Protein AF-A0A255RB99-F1 (afdb_monomer_lite)

Radius of gyration: 31.79 Å; chains: 1; bounding box: 67×80×100 Å

Foldseek 3Di:
DAAPVGDDDDPPDQADPVPRGGDPPFDQADPPPGDGDPPDDQADPVPRHGRPPPPPPDDDPDDDPDDPPVVCVVVVVVVVVVVVVVVVVVVPPPDDDDDDDDDDDDDDDPDPPPPPPPDFAAAADDDKDWAFFFKWKKWKFWDDPPDDGDTDIWIWGDDQRTIWIDDPPRDIFGAYFDYPQRKGWGWGDDPPKIWIWIGRDDRPDDAQDWDFTWIDIDPDITTMIMGGHDTGGDDDIDIRDHPDPDDDDPDDDDDDDDDDDDDDDDPPPPPQPQQFDRDFCSVLCVQAQWKWAWPVGWIWHQHNQQFIDINNFTFAHWDWPDGGGFKTKIWGADGPNHIAIWMWGHDRPWIWIAGPPPRIIITTD

Secondary structure (DSSP, 8-state):
-B-TTS-B--TT-SB-TTT--B-----SB-TTT--B--SS-SB-TTT--BS------SSSS-----GGGGGTHHHHHHHHHHHHHHHHHHTTSS-------------------------PPPP-----EEEEEEEEEEEEEEE-SSS--EEEEEEEEEETTEEEEE-TTSPEEE---BTTTTEEEEEEEETTEEEEEEEE--TT--TT-EEEEEEEETTEEEEEEEEEEEEEEEEEEEEE--------------------------------------SHHHHHHHHTT-EEE-TTS-EEEE-TTSEEEETTEEEEEEEEEEE-SSEEEEEEEEETTEEEEEEEEEETTEEEEE-TTT--EEEE-

Structure (mmCIF, N/CA/C/O backbone):
data_AF-A0A255RB99-F1
#
_entry.id   AF-A0A255RB99-F1
#
loop_
_atom_site.group_PDB
_atom_site.id
_atom_site.type_symbol
_atom_site.label_atom_id
_atom_site.label_alt_id
_atom_site.label_comp_id
_atom_site.label_asym_id
_atom_site.label_entity_id
_atom_site.label_seq_id
_atom_site.pdbx_PDB_ins_code
_atom_site.Cartn_x
_atom_site.Cartn_y
_atom_site.Cartn_z
_atom_site.occupancy
_atom_site.B_iso_or_equiv
_atom_site.auth_seq_id
_atom_site.auth_comp_id
_atom_site.auth_asym_id
_atom_site.auth_atom_id
_atom_site.pdbx_PDB_model_num
ATOM 1 N N . MET A 1 1 ? -34.884 -13.838 36.929 1.00 76.56 1 MET A N 1
ATOM 2 C CA . MET A 1 1 ? -34.051 -15.065 36.775 1.00 76.56 1 MET A CA 1
ATOM 3 C C . MET A 1 1 ? -34.008 -15.881 38.081 1.00 76.56 1 MET A C 1
ATOM 5 O O . MET A 1 1 ? -34.509 -15.394 39.087 1.00 76.56 1 MET A O 1
ATOM 9 N N . LYS A 1 2 ? -33.483 -17.120 38.098 1.00 80.94 2 LYS A N 1
ATOM 10 C CA . LYS A 1 2 ? -33.268 -17.902 39.340 1.00 80.94 2 LYS A CA 1
ATOM 11 C C . LYS A 1 2 ? -31.775 -18.103 39.588 1.00 80.94 2 LYS A C 1
ATOM 13 O O . LYS A 1 2 ? -31.035 -18.340 38.637 1.00 80.94 2 LYS A O 1
ATOM 18 N N . CYS A 1 3 ? -31.336 -18.001 40.840 1.00 83.94 3 CYS A N 1
ATOM 19 C CA . CYS A 1 3 ? -29.953 -18.308 41.206 1.00 83.94 3 CYS A CA 1
ATOM 20 C C . CYS A 1 3 ? -29.716 -19.836 41.214 1.00 83.94 3 CYS A C 1
ATOM 22 O O . CYS A 1 3 ? -30.689 -20.598 41.229 1.00 83.94 3 CYS A O 1
ATOM 24 N N . PRO A 1 4 ? -28.455 -20.314 41.265 1.00 80.25 4 PRO A N 1
ATOM 25 C CA . PRO A 1 4 ? -28.143 -21.750 41.324 1.00 80.25 4 PRO A CA 1
ATOM 26 C C . PRO A 1 4 ? -28.801 -22.494 42.499 1.00 80.25 4 PRO A C 1
ATOM 28 O O . PRO A 1 4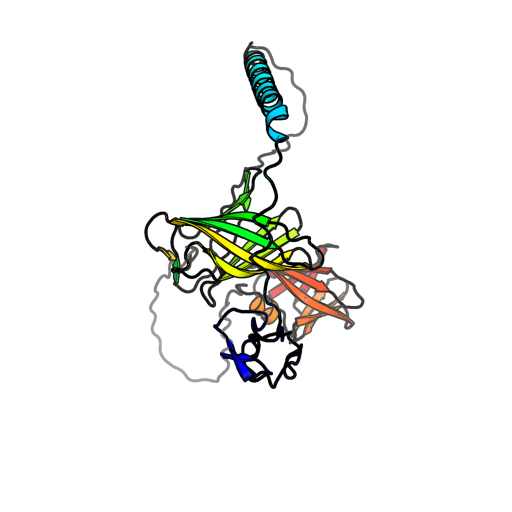 ? -29.065 -23.687 42.406 1.00 80.25 4 PRO A O 1
ATOM 31 N N . ASN A 1 5 ? -29.123 -21.774 43.580 1.00 86.12 5 ASN A N 1
ATOM 32 C CA . ASN A 1 5 ? -29.790 -22.304 44.774 1.00 86.12 5 ASN A CA 1
ATOM 33 C C . ASN A 1 5 ? -31.328 -22.162 44.735 1.00 86.12 5 ASN A C 1
ATOM 35 O O . ASN A 1 5 ? -31.994 -22.402 45.737 1.00 86.12 5 ASN A O 1
ATOM 39 N N . GLY A 1 6 ? -31.909 -21.758 43.599 1.00 86.75 6 GLY A N 1
ATOM 40 C CA . GLY A 1 6 ? -33.357 -21.787 43.360 1.00 86.75 6 GLY A CA 1
ATOM 41 C C . GLY A 1 6 ? -34.156 -20.552 43.793 1.00 86.75 6 GLY A C 1
ATOM 42 O O . GLY A 1 6 ? -35.367 -20.524 43.566 1.00 86.75 6 GLY A O 1
ATOM 43 N N . HIS A 1 7 ? -33.521 -19.521 44.358 1.00 88.81 7 HIS A N 1
ATOM 44 C CA . HIS A 1 7 ? -34.191 -18.261 44.709 1.00 88.81 7 HIS A CA 1
ATOM 45 C C . HIS A 1 7 ? -34.440 -17.387 43.475 1.00 88.81 7 HIS A C 1
ATOM 47 O O . HIS A 1 7 ? -33.614 -17.346 42.560 1.00 88.81 7 HIS A O 1
ATOM 53 N N . GLU A 1 8 ? -35.558 -16.661 43.463 1.00 89.06 8 GLU A N 1
ATOM 54 C CA . GLU A 1 8 ? -35.844 -15.656 42.437 1.00 89.06 8 GLU A CA 1
ATOM 55 C C . GLU A 1 8 ? -35.001 -14.400 42.650 1.00 89.06 8 GLU A C 1
ATOM 57 O O . GLU A 1 8 ? -34.840 -13.914 43.768 1.00 89.06 8 GLU A O 1
ATOM 62 N N . VAL A 1 9 ? -34.443 -13.892 41.556 1.00 87.38 9 VAL A N 1
ATOM 63 C CA . VAL A 1 9 ? -33.529 -12.749 41.528 1.00 87.38 9 VAL A CA 1
ATOM 64 C C . VAL A 1 9 ? -33.871 -11.843 40.349 1.00 87.38 9 VAL A C 1
ATOM 66 O O . VAL A 1 9 ? -34.238 -12.321 39.269 1.00 87.38 9 VAL A O 1
ATOM 69 N N . THR A 1 10 ? -33.793 -10.534 40.585 1.00 80.50 10 THR A N 1
ATOM 70 C CA . THR A 1 10 ? -34.049 -9.486 39.590 1.00 80.50 10 THR A CA 1
ATOM 71 C C . THR A 1 10 ? -32.927 -9.445 38.558 1.00 80.50 10 THR A C 1
ATOM 73 O O . THR A 1 10 ? -31.784 -9.775 38.868 1.00 80.50 10 THR A O 1
ATOM 76 N N . ASP A 1 11 ? -33.231 -9.029 37.335 1.00 69.94 11 ASP A N 1
ATOM 77 C CA . ASP A 1 11 ? -32.201 -8.873 36.310 1.00 69.94 11 ASP A CA 1
ATOM 78 C C . ASP A 1 11 ? -31.238 -7.740 36.750 1.00 69.94 11 ASP A C 1
ATOM 80 O O . ASP A 1 11 ? -31.692 -6.717 37.267 1.00 69.94 11 ASP A O 1
ATOM 84 N N . ASN A 1 12 ? -29.920 -7.951 36.614 1.00 71.88 12 ASN A N 1
ATOM 85 C CA . ASN A 1 12 ? -28.803 -7.069 37.034 1.00 71.88 12 ASN A CA 1
ATOM 86 C C . ASN A 1 12 ? -28.238 -7.199 38.471 1.00 71.88 12 ASN A C 1
ATOM 88 O O . ASN A 1 12 ? -27.520 -6.300 38.911 1.00 71.88 12 ASN A O 1
ATOM 92 N N . VAL A 1 13 ? -28.477 -8.289 39.214 1.00 78.00 13 VAL A N 1
ATOM 93 C CA . VAL A 1 13 ? -27.732 -8.547 40.472 1.00 78.00 13 VAL A CA 1
ATOM 94 C C . VAL A 1 13 ? -26.598 -9.557 40.278 1.00 78.00 13 VAL A C 1
ATOM 96 O O . VAL A 1 13 ? -26.827 -10.658 39.791 1.00 78.00 13 VAL A O 1
ATOM 99 N N . LYS A 1 14 ? -25.376 -9.199 40.703 1.00 82.81 14 LYS A N 1
ATOM 100 C CA . LYS A 1 14 ? -24.176 -10.059 40.608 1.00 82.81 14 LYS A CA 1
ATOM 101 C C . LYS A 1 14 ? -24.156 -11.194 41.638 1.00 82.81 14 LYS A C 1
ATOM 103 O O . LYS A 1 14 ? -23.580 -12.248 41.395 1.00 82.81 14 LYS A O 1
ATOM 108 N N . TYR A 1 15 ? -24.815 -11.002 42.779 1.00 88.44 15 TYR A N 1
ATOM 109 C CA . TYR A 1 15 ? -24.929 -11.997 43.845 1.00 88.44 15 TYR A CA 1
ATOM 110 C C . TYR A 1 15 ? -26.380 -12.111 44.300 1.00 88.44 15 TYR A C 1
ATOM 112 O O . TYR A 1 15 ? -27.104 -11.118 44.369 1.00 88.44 15 TYR A O 1
ATOM 120 N N . CYS A 1 16 ? -26.812 -13.326 44.631 1.00 89.69 16 CYS A N 1
ATOM 121 C CA . CYS A 1 16 ? -28.138 -13.556 45.182 1.00 89.69 16 CYS A CA 1
ATOM 122 C C . CYS A 1 16 ? -28.236 -12.926 46.582 1.00 89.69 16 CYS A C 1
ATOM 124 O O . CYS A 1 16 ? -27.476 -13.324 47.467 1.00 89.69 16 CYS A O 1
ATOM 126 N N . PRO A 1 17 ? -29.191 -12.013 46.835 1.00 88.44 17 PRO A N 1
ATOM 127 C CA . PRO A 1 17 ? -29.326 -11.358 48.135 1.00 88.44 17 PRO A CA 1
ATOM 128 C C . PRO A 1 17 ? -29.744 -12.328 49.250 1.00 88.44 17 PRO A C 1
ATOM 130 O O . PRO A 1 17 ? -29.562 -12.025 50.424 1.00 88.44 17 PRO A O 1
ATOM 133 N N . THR A 1 18 ? -30.299 -13.495 48.904 1.00 93.00 18 THR A N 1
ATOM 134 C CA . THR A 1 18 ? -30.772 -14.488 49.879 1.00 93.00 18 THR A CA 1
ATOM 135 C C . THR A 1 18 ? -29.688 -15.478 50.300 1.00 93.00 18 THR A C 1
ATOM 137 O O . THR A 1 18 ? -29.636 -15.854 51.465 1.00 93.00 18 THR A O 1
ATOM 140 N N . CYS A 1 19 ? -28.829 -15.921 49.376 1.00 91.88 19 CYS A N 1
ATOM 141 C CA . CYS A 1 19 ? -27.865 -16.996 49.648 1.00 91.88 19 CYS A CA 1
ATOM 142 C C . CYS A 1 19 ? -26.403 -16.644 49.337 1.00 91.88 19 CYS A C 1
ATOM 144 O O . CYS A 1 19 ? -25.528 -17.475 49.560 1.00 91.88 19 CYS A O 1
ATOM 146 N N . GLY A 1 20 ? -26.125 -15.454 48.798 1.00 87.00 20 GLY A N 1
ATOM 147 C CA . GLY A 1 20 ? -24.771 -14.996 48.466 1.00 87.00 20 GLY A CA 1
ATOM 148 C C . GLY A 1 20 ? -24.135 -15.662 47.240 1.00 87.00 20 GLY A C 1
ATOM 149 O O . GLY A 1 20 ? -23.015 -15.311 46.882 1.00 87.00 20 GLY A O 1
ATOM 150 N N . ALA A 1 21 ? -24.823 -16.598 46.577 1.00 83.88 21 ALA A N 1
ATOM 151 C CA . ALA A 1 21 ? -24.307 -17.253 45.377 1.00 83.88 21 ALA A CA 1
ATOM 152 C C . ALA A 1 21 ? -24.144 -16.254 44.221 1.00 83.88 21 ALA A C 1
ATOM 154 O O . ALA A 1 21 ? -25.037 -15.438 43.977 1.00 83.88 21 ALA A O 1
ATOM 155 N N . GLU A 1 22 ? -23.025 -16.343 43.504 1.00 83.75 22 GLU A N 1
ATOM 156 C CA . GLU A 1 22 ? -22.755 -15.536 42.313 1.00 83.75 22 GLU A CA 1
ATOM 157 C C . GLU A 1 22 ? -23.736 -15.889 41.187 1.00 83.75 22 GLU A C 1
ATOM 159 O O . GLU A 1 22 ? -24.021 -17.058 40.910 1.00 83.75 22 GLU A O 1
ATOM 164 N N . ILE A 1 23 ? -24.290 -14.857 40.560 1.00 80.06 23 ILE A N 1
ATOM 165 C CA . ILE A 1 23 ? -25.239 -14.965 39.461 1.00 80.06 23 ILE A CA 1
ATOM 166 C C . ILE A 1 23 ? -24.471 -14.639 38.188 1.00 80.06 23 ILE A C 1
ATOM 168 O O . ILE A 1 23 ? -24.185 -13.481 37.896 1.00 80.06 23 ILE A O 1
ATOM 172 N N . VAL A 1 24 ? -24.128 -15.676 37.428 1.00 70.50 24 VAL A N 1
ATOM 173 C CA . VAL A 1 24 ? -23.426 -15.523 36.152 1.00 70.50 24 VAL A CA 1
ATOM 174 C C . VAL A 1 24 ? -24.441 -15.089 35.091 1.00 70.50 24 VAL A C 1
ATOM 176 O O . VAL A 1 24 ? -25.039 -15.917 34.405 1.00 70.50 24 VAL A O 1
ATOM 179 N N . SER A 1 25 ? -24.683 -13.784 34.971 1.00 62.03 25 SER A N 1
ATOM 180 C CA . SER A 1 25 ? -25.448 -13.199 33.864 1.00 62.03 25 SER A CA 1
ATOM 181 C C . SER A 1 25 ? -24.560 -13.084 32.622 1.00 62.03 25 SER A C 1
ATOM 183 O O . SER A 1 25 ? -24.181 -11.996 32.208 1.00 62.03 25 SER A O 1
ATOM 185 N N . GLY A 1 26 ? -24.170 -14.221 32.048 1.00 59.22 26 GLY A N 1
ATOM 186 C CA . GLY A 1 26 ? -23.407 -14.262 30.801 1.00 59.22 26 GLY A CA 1
ATOM 187 C C . GLY A 1 26 ? -24.331 -14.350 29.589 1.00 59.22 26 GLY A C 1
ATOM 188 O O . GLY A 1 26 ? -25.266 -15.153 29.577 1.00 59.22 26 GLY A O 1
ATOM 189 N N . ASN A 1 27 ? -24.053 -13.563 28.548 1.00 60.94 27 ASN A N 1
ATOM 190 C CA . ASN A 1 27 ? -24.678 -13.722 27.236 1.00 60.94 27 ASN A CA 1
ATOM 191 C C . ASN A 1 27 ? -24.575 -15.189 26.787 1.00 60.94 27 ASN A C 1
ATOM 193 O O . ASN A 1 27 ? -23.490 -15.771 26.788 1.00 60.94 27 ASN A O 1
ATOM 197 N N . LYS A 1 28 ? -25.705 -15.789 26.389 1.00 70.12 28 LYS A N 1
ATOM 198 C CA . LYS A 1 28 ? -25.755 -17.193 25.947 1.00 70.12 28 LYS A CA 1
ATOM 199 C C . LYS A 1 28 ? -24.961 -17.463 24.670 1.00 70.12 28 LYS A C 1
ATOM 201 O O . LYS A 1 28 ? -24.787 -18.621 24.333 1.00 70.12 28 LYS A O 1
ATOM 206 N N . PHE A 1 29 ? -24.484 -16.443 23.962 1.00 79.31 29 PHE A N 1
ATOM 207 C CA . PHE A 1 29 ? -23.837 -16.596 22.662 1.00 79.31 29 PHE A CA 1
ATOM 208 C C . PHE A 1 29 ? -22.489 -15.881 22.627 1.00 79.31 29 PHE A C 1
ATOM 210 O O . PHE A 1 29 ? -22.334 -14.786 23.172 1.00 79.31 29 PHE A O 1
ATOM 217 N N . CYS A 1 30 ? -21.512 -16.496 21.959 1.00 82.44 30 CYS A N 1
ATOM 218 C CA . CYS A 1 30 ? -20.227 -15.873 21.673 1.00 82.44 30 CYS A CA 1
ATOM 219 C C . CYS A 1 30 ? -20.429 -14.669 20.746 1.00 82.44 30 CYS A C 1
ATOM 221 O O . CYS A 1 30 ? -20.955 -14.818 19.645 1.00 82.44 30 CYS A O 1
ATOM 223 N N . THR A 1 31 ? -19.947 -13.495 21.146 1.00 81.56 31 THR A N 1
ATOM 224 C CA . THR A 1 31 ? -20.054 -12.256 20.355 1.00 81.56 31 THR A CA 1
ATOM 225 C C . THR A 1 31 ? -19.295 -12.314 19.029 1.00 81.56 31 THR A C 1
ATOM 227 O O . THR A 1 31 ? -19.654 -11.604 18.098 1.00 81.56 31 THR A O 1
ATOM 230 N N . LYS A 1 32 ? -18.265 -13.167 18.924 1.00 84.00 32 LYS A N 1
ATOM 231 C CA . LYS A 1 32 ? -17.431 -13.284 17.719 1.00 84.00 32 LYS A CA 1
ATOM 232 C C . LYS A 1 32 ? -17.956 -14.296 16.701 1.00 84.00 32 LYS A C 1
ATOM 234 O O . LYS A 1 32 ? -17.896 -14.037 15.508 1.00 84.00 32 LYS A O 1
ATOM 239 N N . CYS A 1 33 ? -18.416 -15.465 17.151 1.00 86.88 33 CYS A N 1
ATOM 240 C CA . CYS A 1 33 ? -18.785 -16.569 16.249 1.00 86.88 33 CYS A CA 1
ATOM 241 C C . CYS A 1 33 ? -20.232 -17.058 16.396 1.00 86.88 33 CYS A C 1
ATOM 243 O O . CYS A 1 33 ? -20.635 -17.970 15.683 1.00 86.88 33 CYS A O 1
ATOM 245 N N . GLY A 1 34 ? -21.012 -16.488 17.319 1.00 84.50 34 GLY A N 1
ATOM 246 C CA . GLY A 1 34 ? -22.427 -16.817 17.504 1.00 84.50 34 GLY A CA 1
ATOM 247 C C . GLY A 1 34 ? -22.710 -18.174 18.156 1.00 84.50 34 GLY A C 1
ATOM 248 O O . GLY A 1 34 ? -23.873 -18.503 18.363 1.00 84.50 34 GLY A O 1
ATOM 249 N N . SER A 1 35 ? -21.692 -18.964 18.511 1.00 85.94 35 SER A N 1
ATOM 250 C CA . SER A 1 35 ? -21.894 -20.265 19.158 1.00 85.94 35 SER A CA 1
ATOM 251 C C . SER A 1 35 ? -22.459 -20.120 20.574 1.00 85.94 35 SER A C 1
ATOM 253 O O . SER A 1 35 ? -22.043 -19.233 21.325 1.00 85.94 35 SER A O 1
ATOM 255 N N . GLU A 1 36 ? -23.377 -21.011 20.948 1.00 82.44 36 GLU A N 1
ATOM 256 C CA . GLU A 1 36 ? -24.010 -21.022 22.269 1.00 82.44 36 GLU A CA 1
ATOM 257 C C . GLU A 1 36 ? -23.016 -21.435 23.373 1.00 82.44 36 GLU A C 1
ATOM 259 O O . GLU A 1 36 ? -22.222 -22.363 23.210 1.00 82.44 36 GLU A O 1
ATOM 264 N N . ARG A 1 37 ? -23.045 -20.727 24.505 1.00 81.25 37 ARG A N 1
ATOM 265 C CA . ARG A 1 37 ? -22.218 -20.979 25.687 1.00 81.25 37 ARG A CA 1
ATOM 266 C C . ARG A 1 37 ? -22.834 -22.125 26.483 1.00 81.25 37 ARG A C 1
ATOM 268 O O . ARG A 1 37 ? -23.851 -21.958 27.157 1.00 81.25 37 ARG A O 1
ATOM 275 N N . MET A 1 38 ? -22.186 -23.285 26.452 1.00 69.88 38 MET A N 1
ATOM 276 C CA . MET A 1 38 ? -22.605 -24.466 27.208 1.00 69.88 38 MET A CA 1
ATOM 277 C C . MET A 1 38 ? -22.040 -24.422 28.640 1.00 69.88 38 MET A C 1
ATOM 279 O O . MET A 1 38 ? -21.196 -25.221 29.021 1.00 69.88 38 MET A O 1
ATOM 283 N N . GLY A 1 39 ? -22.496 -23.465 29.456 1.00 72.25 39 GLY A N 1
ATOM 284 C CA . GLY A 1 39 ? -22.176 -23.399 30.891 1.00 72.25 39 GLY A CA 1
ATOM 285 C C . GLY A 1 39 ? -21.201 -22.288 31.299 1.00 72.25 39 GLY A C 1
ATOM 286 O O . GLY A 1 39 ? -21.213 -21.193 30.745 1.00 72.25 39 GLY A O 1
ATOM 287 N N . ALA A 1 40 ? -20.380 -22.541 32.322 1.00 68.94 40 ALA A N 1
ATOM 288 C CA . ALA A 1 40 ? -19.523 -21.536 32.970 1.00 68.94 40 ALA A CA 1
ATOM 289 C C . ALA A 1 40 ? -18.108 -21.424 32.360 1.00 68.94 40 ALA A C 1
ATOM 291 O O . ALA A 1 40 ? -17.171 -20.970 33.015 1.00 68.94 40 ALA A O 1
ATOM 292 N N . GLU A 1 41 ? -17.923 -21.857 31.112 1.00 75.69 41 GLU A N 1
ATOM 293 C CA . GLU A 1 41 ? -16.618 -21.838 30.441 1.00 75.69 41 GLU A CA 1
ATOM 294 C C . GLU A 1 41 ? -16.110 -20.404 30.256 1.00 75.69 41 GLU A C 1
ATOM 296 O O . GLU A 1 41 ? -16.883 -19.513 29.910 1.00 75.69 41 GLU A O 1
ATOM 301 N N . LYS A 1 42 ? -14.813 -20.166 30.488 1.00 81.19 42 LYS A N 1
ATOM 302 C CA . LYS A 1 42 ? -14.201 -18.828 30.360 1.00 81.19 42 LYS A CA 1
ATOM 303 C C . LYS A 1 42 ? -13.909 -18.436 28.910 1.00 81.19 42 LYS A C 1
ATOM 305 O O . LYS A 1 42 ? -13.853 -17.249 28.603 1.00 81.19 42 LYS A O 1
ATOM 310 N N . PHE A 1 43 ? -13.741 -19.419 28.026 1.00 84.69 43 PHE A N 1
ATOM 311 C CA . PHE A 1 43 ? -13.373 -19.235 26.623 1.00 84.69 43 PHE A CA 1
ATOM 312 C C . PHE A 1 43 ? -14.337 -19.989 25.717 1.00 84.69 43 PHE A C 1
ATOM 314 O O . PHE A 1 43 ? -14.791 -21.074 26.066 1.00 84.69 43 PHE A O 1
ATOM 321 N N . CYS A 1 44 ? -14.621 -19.423 24.547 1.00 86.94 44 CYS A N 1
ATOM 322 C CA . CYS A 1 44 ? -15.427 -20.083 23.534 1.00 86.94 44 CYS A CA 1
ATOM 323 C C . CYS A 1 44 ? -14.701 -21.330 22.998 1.00 86.94 44 CYS A C 1
ATOM 325 O O . CYS A 1 44 ? -13.601 -21.184 22.458 1.00 86.94 44 CYS A O 1
ATOM 327 N N . PRO A 1 45 ? -15.306 -22.529 23.056 1.00 83.69 45 PRO A N 1
ATOM 328 C CA . PRO A 1 45 ? -14.672 -23.753 22.566 1.00 83.69 45 PRO A CA 1
ATOM 329 C C . PRO A 1 45 ? -14.483 -23.759 21.042 1.00 83.69 45 PRO A C 1
ATOM 331 O O . PRO A 1 45 ? -13.630 -24.479 20.537 1.00 83.69 45 PRO A O 1
ATOM 334 N N . ASN A 1 46 ? -15.247 -22.944 20.304 1.00 89.44 46 ASN A N 1
ATOM 335 C CA . ASN A 1 46 ? -15.174 -22.891 18.844 1.00 89.44 46 ASN A CA 1
ATOM 336 C C . ASN A 1 46 ? -14.105 -21.911 18.321 1.00 89.44 46 ASN A C 1
ATOM 338 O O . ASN A 1 46 ? -13.511 -22.144 17.276 1.00 89.44 46 ASN A O 1
ATOM 342 N N . CYS A 1 47 ? -13.853 -20.799 19.023 1.00 89.38 47 CYS A N 1
ATOM 343 C CA . CYS A 1 47 ? -12.970 -19.735 18.516 1.00 89.38 47 CYS A CA 1
ATOM 344 C C . CYS A 1 47 ? -11.950 -19.185 19.524 1.00 89.38 47 CYS A C 1
ATOM 346 O O . CYS A 1 47 ? -11.213 -18.257 19.194 1.00 89.38 47 CYS A O 1
ATOM 348 N N . GLY A 1 48 ? -11.933 -19.682 20.763 1.00 86.31 48 GLY A N 1
ATOM 349 C CA . GLY A 1 48 ? -10.994 -19.265 21.810 1.00 86.31 48 GLY A CA 1
ATOM 350 C C . GLY A 1 48 ? -11.224 -17.863 22.388 1.00 86.31 48 GLY A C 1
ATOM 351 O O . GLY A 1 48 ? -10.444 -17.416 23.222 1.00 86.31 48 GLY A O 1
ATOM 352 N N . THR A 1 49 ? -12.279 -17.148 21.980 1.00 85.19 49 THR A N 1
ATOM 353 C CA . THR A 1 49 ? -12.564 -15.791 22.488 1.00 85.19 49 THR A CA 1
ATOM 354 C C . THR A 1 49 ? -13.135 -15.858 23.915 1.00 85.19 49 THR A C 1
ATOM 356 O O . THR A 1 49 ? -14.041 -16.664 24.142 1.00 85.19 49 THR A O 1
ATOM 359 N N . PRO A 1 50 ? -12.640 -15.060 24.882 1.00 83.81 50 PRO A N 1
ATOM 360 C CA . PRO A 1 50 ? -13.145 -15.070 26.256 1.00 83.81 50 PRO A CA 1
ATOM 361 C C . PRO A 1 50 ? -14.583 -14.534 26.345 1.00 83.81 50 PRO A C 1
ATOM 363 O O . PRO A 1 50 ? -14.921 -13.562 25.672 1.00 83.81 50 PRO A O 1
ATOM 366 N N . PHE A 1 51 ? -15.430 -15.151 27.177 1.00 76.25 51 PHE A N 1
ATOM 367 C CA . PHE A 1 51 ? -16.839 -14.747 27.330 1.00 76.25 51 PHE A CA 1
ATOM 368 C C . PHE A 1 51 ? -17.049 -13.554 28.277 1.00 76.25 51 PHE A C 1
ATOM 370 O O . PHE A 1 51 ? -18.053 -12.857 28.155 1.00 76.25 51 PHE A O 1
ATOM 377 N N . ASP A 1 52 ? -16.109 -13.301 29.190 1.00 64.44 52 ASP A N 1
ATOM 378 C CA . ASP A 1 52 ? -16.285 -12.350 30.295 1.00 64.44 52 ASP A CA 1
ATOM 379 C C . ASP A 1 52 ? -15.513 -11.037 30.062 1.00 64.44 52 ASP A C 1
ATOM 381 O O . ASP A 1 52 ? -14.907 -10.474 30.972 1.00 64.44 52 ASP A O 1
ATOM 385 N N . ALA A 1 53 ? -15.539 -10.515 28.832 1.00 51.62 53 ALA A N 1
ATOM 386 C CA . ALA A 1 53 ? -15.136 -9.134 28.566 1.00 51.62 53 ALA A CA 1
ATOM 387 C C . ALA A 1 53 ? -16.277 -8.168 28.941 1.00 51.62 53 ALA A C 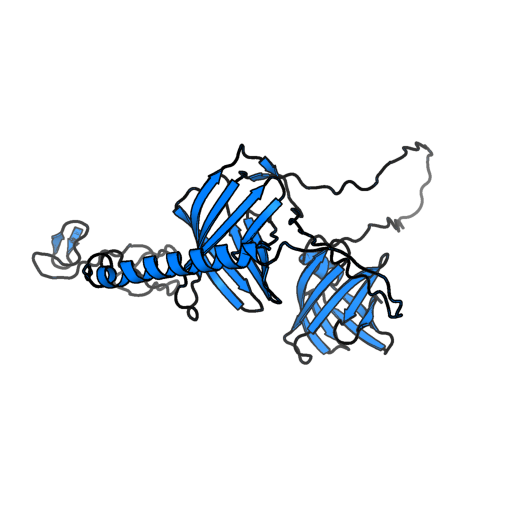1
ATOM 389 O O . ALA A 1 53 ? -16.750 -7.385 28.119 1.00 51.62 53 ALA A O 1
ATOM 390 N N . GLU A 1 54 ? -16.753 -8.243 30.186 1.00 48.94 54 GLU A N 1
ATOM 391 C CA . GLU A 1 54 ? -17.601 -7.202 30.761 1.00 48.94 54 GLU A CA 1
ATOM 392 C C . GLU A 1 54 ? -16.688 -6.008 31.074 1.00 48.94 54 GLU A C 1
ATOM 394 O O . GLU A 1 54 ? -16.006 -5.936 32.097 1.00 48.94 54 GLU A O 1
ATOM 399 N N . TYR A 1 55 ? -16.593 -5.105 30.100 1.00 45.50 55 TYR A N 1
ATOM 400 C CA . TYR A 1 55 ? -15.908 -3.824 30.196 1.00 45.50 55 TYR A CA 1
ATOM 401 C C . TYR A 1 55 ? -16.514 -3.048 31.379 1.00 45.50 55 TYR A C 1
ATOM 403 O O . TYR A 1 55 ? -17.657 -2.598 31.325 1.00 45.50 55 TYR A O 1
ATOM 411 N N . GLY A 1 56 ? -15.774 -2.932 32.482 1.00 38.78 56 GLY A N 1
ATOM 412 C CA . GLY A 1 56 ? -16.183 -2.158 33.650 1.00 38.78 56 GLY A CA 1
ATOM 413 C C . GLY A 1 56 ? -16.252 -0.668 33.321 1.00 38.78 56 GLY A C 1
ATOM 414 O O . GLY A 1 56 ? -15.235 0.015 33.350 1.00 38.78 56 GLY A O 1
ATOM 415 N N . ILE A 1 57 ? -17.451 -0.152 33.033 1.00 45.75 57 ILE A N 1
ATOM 416 C CA . ILE A 1 57 ? -17.677 1.282 32.755 1.00 45.75 57 ILE A CA 1
ATOM 417 C C . ILE A 1 57 ? -18.019 2.080 34.035 1.00 45.75 57 ILE A C 1
ATOM 419 O O . ILE A 1 57 ? -18.121 3.299 33.997 1.00 45.75 57 ILE A O 1
ATOM 423 N N . ASN A 1 58 ? -18.135 1.443 35.207 1.00 45.75 58 ASN A N 1
ATOM 424 C CA . ASN A 1 58 ? -18.673 2.106 36.409 1.00 45.75 58 ASN A CA 1
ATOM 425 C C . ASN A 1 58 ? -17.670 2.403 37.539 1.00 45.75 58 ASN A C 1
ATOM 427 O O . ASN A 1 58 ? -18.107 2.656 38.656 1.00 45.75 58 ASN A O 1
ATOM 431 N N . HIS A 1 59 ? -16.352 2.417 37.298 1.00 42.41 59 HIS A N 1
ATOM 432 C CA . HIS A 1 59 ? -15.379 2.686 38.378 1.00 42.41 59 HIS A CA 1
ATOM 433 C C . HIS A 1 59 ? -14.426 3.878 38.157 1.00 42.41 59 HIS A C 1
ATOM 435 O O . HIS A 1 59 ? -13.463 4.015 38.903 1.00 42.41 59 HIS A O 1
ATOM 441 N N . LEU A 1 60 ? -14.677 4.765 37.182 1.00 45.31 60 LEU A N 1
ATOM 442 C CA . LEU A 1 60 ? -13.766 5.892 36.885 1.00 45.31 60 LEU A CA 1
ATOM 443 C C . LEU A 1 60 ? -14.342 7.306 37.088 1.00 45.31 60 LEU A C 1
ATOM 445 O O . LEU A 1 60 ? -13.676 8.278 36.752 1.00 45.31 60 LEU A O 1
ATOM 449 N N . PHE A 1 61 ? -15.531 7.461 37.680 1.00 40.47 61 PHE A N 1
ATOM 450 C CA . PHE A 1 61 ? -16.098 8.791 37.967 1.00 40.47 61 PHE A CA 1
ATOM 451 C C . PHE A 1 61 ? -16.507 8.986 39.424 1.00 40.47 61 PHE A C 1
ATOM 453 O O . PHE A 1 61 ? -17.568 9.533 39.693 1.00 40.47 61 PHE A O 1
ATOM 460 N N . ASN A 1 62 ? -15.670 8.556 40.363 1.00 43.97 62 ASN A N 1
ATOM 461 C CA . ASN A 1 62 ? -15.705 9.065 41.733 1.00 43.97 62 ASN A CA 1
ATOM 462 C C . ASN A 1 62 ? -14.298 8.975 42.323 1.00 43.97 62 ASN A C 1
ATOM 464 O O . ASN A 1 62 ? -14.058 8.165 43.206 1.00 43.97 62 ASN A O 1
ATOM 468 N N . ASP A 1 63 ? -13.388 9.805 41.816 1.00 41.97 63 ASP A N 1
ATOM 469 C CA . ASP A 1 63 ? -12.210 10.195 42.581 1.00 41.97 63 ASP A CA 1
ATOM 470 C C . ASP A 1 63 ? -12.167 11.713 42.720 1.00 41.97 63 ASP A C 1
ATOM 472 O O . ASP A 1 63 ? -12.603 12.490 41.865 1.00 41.97 63 ASP A O 1
ATOM 476 N N . GLU A 1 64 ? -11.736 12.091 43.909 1.00 44.47 64 GLU A N 1
ATOM 477 C CA . GLU A 1 64 ? -11.956 13.353 44.569 1.00 44.47 64 GLU A CA 1
ATOM 478 C C . GLU A 1 64 ? -11.362 14.546 43.822 1.00 44.47 64 GLU A C 1
ATOM 480 O O . GLU A 1 64 ? -10.241 14.556 43.315 1.00 44.47 64 GLU A O 1
ATOM 485 N N . LYS A 1 65 ? -12.147 15.619 43.829 1.00 39.97 65 LYS A N 1
ATOM 486 C CA . LYS A 1 65 ? -11.782 16.964 43.406 1.00 39.97 65 LYS A CA 1
ATOM 487 C C . LYS A 1 65 ? -10.700 17.515 44.341 1.00 39.97 65 LYS A C 1
ATOM 489 O O . LYS A 1 65 ? -11.013 18.275 45.257 1.00 39.97 65 LYS A O 1
ATOM 494 N N . ASP A 1 66 ? -9.443 17.146 44.111 1.00 45.62 66 ASP A N 1
ATOM 495 C CA . ASP A 1 66 ? -8.332 17.681 44.889 1.00 45.62 66 ASP A CA 1
ATOM 496 C C . ASP A 1 66 ? -7.992 19.125 44.468 1.00 45.62 66 ASP A C 1
ATOM 498 O O . ASP A 1 66 ? -7.997 19.543 43.308 1.00 45.62 66 ASP A O 1
ATOM 502 N N . SER A 1 67 ? -7.751 19.925 45.492 1.00 56.50 67 SER A N 1
ATOM 503 C CA . SER A 1 67 ? -7.840 21.380 45.575 1.00 56.50 67 SER A CA 1
ATOM 504 C C . SER A 1 67 ? -6.584 22.135 45.113 1.00 56.50 67 SER A C 1
ATOM 506 O O . SER A 1 67 ? -6.473 23.348 45.314 1.00 56.50 67 SER A O 1
ATOM 508 N N . SER A 1 68 ? -5.640 21.460 44.455 1.00 57.62 68 SER A N 1
ATOM 509 C CA . SER A 1 68 ? -4.284 21.991 44.237 1.00 57.62 68 SER A CA 1
ATOM 510 C C . SER A 1 68 ? -4.117 22.914 43.017 1.00 57.62 68 SER A C 1
ATOM 512 O O . SER A 1 68 ? -3.177 23.710 42.977 1.00 57.62 68 SER A O 1
ATOM 514 N N . ILE A 1 69 ? -5.053 22.923 42.060 1.00 63.66 69 ILE A N 1
ATOM 515 C CA . ILE A 1 69 ? -4.972 23.776 40.853 1.00 63.66 69 ILE A CA 1
ATOM 516 C C . ILE A 1 69 ? -5.178 25.276 41.141 1.00 63.66 69 ILE A C 1
ATOM 518 O O . ILE A 1 69 ? -4.667 26.129 40.412 1.00 63.66 69 ILE A O 1
ATOM 522 N N . LYS A 1 70 ? -5.851 25.644 42.241 1.00 65.44 70 LYS A N 1
ATOM 523 C CA . LYS A 1 70 ? -6.126 27.061 42.554 1.00 65.44 70 LYS A CA 1
ATOM 524 C C . LYS A 1 70 ? -4.875 27.873 42.916 1.00 65.44 70 LYS A C 1
ATOM 526 O O . LYS A 1 70 ? -4.925 29.097 42.857 1.00 65.44 70 LYS A O 1
ATOM 531 N N . LYS A 1 71 ? -3.756 27.221 43.258 1.00 79.62 71 LYS A N 1
ATOM 532 C CA . LYS A 1 71 ? -2.508 27.911 43.633 1.00 79.62 71 LYS A CA 1
ATOM 533 C C . LYS A 1 71 ? -1.687 28.394 42.431 1.00 79.62 71 LYS A C 1
ATOM 535 O O . LYS A 1 71 ? -0.967 29.377 42.563 1.00 79.62 71 LYS A O 1
ATOM 540 N N . TYR A 1 72 ? -1.816 27.755 41.267 1.00 78.06 72 TYR A N 1
ATOM 541 C CA . TYR A 1 72 ? -0.965 28.043 40.099 1.00 78.06 72 TYR A CA 1
ATOM 542 C C . TYR A 1 72 ? -1.624 28.943 39.048 1.00 78.06 72 TYR A C 1
ATOM 544 O O . TYR A 1 72 ? -0.932 29.546 38.230 1.00 78.06 72 TYR A O 1
ATOM 552 N N . LEU A 1 73 ? -2.947 29.109 39.114 1.00 84.19 73 LEU A N 1
ATOM 553 C CA . LEU A 1 73 ? -3.707 29.962 38.201 1.00 84.19 73 LEU A CA 1
ATOM 554 C C . LEU A 1 73 ? -3.188 31.420 38.092 1.00 84.19 73 LEU A C 1
ATOM 556 O O . LEU A 1 73 ? -3.086 31.907 36.966 1.00 84.19 73 LEU A O 1
ATOM 560 N N . PRO A 1 74 ? -2.789 32.125 39.177 1.00 86.94 74 PRO A N 1
ATOM 561 C CA . PRO A 1 74 ? -2.265 33.489 39.042 1.00 86.94 74 PRO A CA 1
ATOM 562 C C . PRO A 1 74 ? -0.881 33.555 38.372 1.00 86.94 74 PRO A C 1
ATOM 564 O O . PRO A 1 74 ? -0.581 34.540 37.700 1.00 86.94 74 PRO A O 1
ATOM 567 N N . TYR A 1 75 ? -0.053 32.510 38.489 1.00 89.94 75 TYR A N 1
ATOM 568 C CA . TYR A 1 75 ? 1.266 32.466 37.846 1.00 89.94 75 TYR A CA 1
ATOM 569 C C . TYR A 1 75 ? 1.153 32.302 36.327 1.00 89.94 75 TYR A C 1
ATOM 571 O O . TYR A 1 75 ? 1.870 32.966 35.579 1.00 89.94 75 TYR A O 1
ATOM 579 N N . ILE A 1 76 ? 0.209 31.479 35.861 1.00 87.31 76 ILE A N 1
ATOM 580 C CA . ILE A 1 76 ? -0.033 31.274 34.426 1.00 87.31 76 ILE A CA 1
ATOM 581 C C . ILE A 1 76 ? -0.499 32.586 33.779 1.00 87.31 76 ILE A C 1
ATOM 583 O O . ILE A 1 76 ? 0.061 33.005 32.767 1.00 87.31 76 ILE A O 1
ATOM 587 N N . ILE A 1 77 ? -1.445 33.290 34.412 1.00 89.69 77 ILE A N 1
ATOM 588 C CA . ILE A 1 77 ? -1.926 34.594 33.929 1.00 89.69 77 ILE A CA 1
ATOM 589 C C . ILE A 1 77 ? -0.783 35.622 33.905 1.00 89.69 77 ILE A C 1
ATOM 591 O O . ILE A 1 77 ? -0.617 36.330 32.913 1.00 89.69 77 ILE A O 1
ATOM 595 N N . GLY A 1 78 ? 0.052 35.668 34.950 1.00 92.06 78 GLY A N 1
ATOM 596 C CA . GLY A 1 78 ? 1.204 36.574 35.001 1.00 92.06 78 GLY A CA 1
ATOM 597 C C . GLY A 1 78 ? 2.218 36.338 33.876 1.00 92.06 78 GLY A C 1
ATOM 598 O O . GLY A 1 78 ? 2.735 37.294 33.300 1.00 92.06 78 GLY A O 1
ATOM 599 N N . THR A 1 79 ? 2.457 35.076 33.512 1.00 90.44 79 THR A N 1
ATOM 600 C CA . THR A 1 79 ? 3.435 34.714 32.472 1.00 90.44 79 THR A CA 1
ATOM 601 C C . THR A 1 79 ? 2.961 35.138 31.078 1.00 90.44 79 THR A C 1
ATOM 603 O O . THR A 1 79 ? 3.736 35.692 30.299 1.00 90.44 79 THR A O 1
ATOM 606 N N . VAL A 1 80 ? 1.670 34.956 30.780 1.00 92.31 80 VAL A N 1
ATOM 607 C CA . VAL A 1 80 ? 1.071 35.357 29.494 1.00 92.31 80 VAL A CA 1
ATOM 608 C C . VAL A 1 80 ? 1.094 36.880 29.317 1.00 92.31 80 VAL A C 1
ATOM 610 O O . VAL A 1 80 ? 1.435 37.373 28.241 1.00 92.31 80 VAL A O 1
ATOM 613 N N . VAL A 1 81 ? 0.807 37.642 30.379 1.00 94.12 81 VAL A N 1
ATOM 614 C CA . VAL A 1 81 ? 0.859 39.114 30.338 1.00 94.12 81 VAL A CA 1
ATOM 615 C C . VAL A 1 81 ? 2.290 39.619 30.117 1.00 94.12 81 VAL A C 1
ATOM 617 O O . VAL A 1 81 ? 2.497 40.539 29.325 1.00 94.12 81 VAL A O 1
ATOM 620 N N . LEU A 1 82 ? 3.287 38.996 30.756 1.00 92.25 82 LEU A N 1
ATOM 621 C CA . LEU A 1 82 ? 4.696 39.364 30.588 1.00 92.25 82 LEU A CA 1
ATOM 622 C C . LEU A 1 82 ? 5.166 39.189 29.132 1.00 92.25 82 LEU A C 1
ATOM 624 O O . LEU A 1 82 ? 5.795 40.089 28.574 1.00 92.25 82 LEU A O 1
ATOM 628 N N . LEU A 1 83 ? 4.819 38.063 28.498 1.00 90.81 83 LEU A N 1
ATOM 629 C CA . LEU A 1 83 ? 5.180 37.789 27.102 1.00 90.81 83 LEU A CA 1
ATOM 630 C C . LEU A 1 83 ? 4.502 38.760 26.124 1.00 90.81 83 LEU A C 1
ATOM 632 O O . LEU A 1 83 ? 5.141 39.217 25.175 1.00 90.81 83 LEU A O 1
ATOM 636 N N . GLY A 1 84 ? 3.250 39.147 26.387 1.00 90.06 84 GLY A N 1
ATOM 637 C CA . GLY A 1 84 ? 2.544 40.151 25.586 1.00 90.06 84 GLY A CA 1
ATOM 638 C C . GLY A 1 84 ? 3.231 41.522 25.592 1.00 90.06 84 GLY A C 1
ATOM 639 O O . GLY A 1 84 ? 3.349 42.160 24.546 1.00 90.06 84 GLY A O 1
ATOM 640 N N . ILE A 1 85 ? 3.752 41.962 26.742 1.00 88.62 85 ILE A N 1
ATOM 641 C CA . ILE A 1 85 ? 4.453 43.253 26.860 1.00 88.62 85 ILE A CA 1
ATOM 642 C C . ILE A 1 85 ? 5.789 43.228 26.100 1.00 88.62 85 ILE A C 1
ATOM 644 O O . ILE A 1 85 ? 6.124 44.197 25.415 1.00 88.62 85 ILE A O 1
ATOM 648 N N . ILE A 1 86 ? 6.530 42.116 26.164 1.00 85.12 86 ILE A N 1
ATOM 649 C CA . ILE A 1 86 ? 7.806 41.955 25.445 1.00 85.12 86 ILE A CA 1
ATOM 650 C C . ILE A 1 86 ? 7.584 41.986 23.922 1.00 85.12 86 ILE A C 1
ATOM 652 O O . ILE A 1 86 ? 8.331 42.655 23.204 1.00 85.12 86 ILE A O 1
ATOM 656 N N . GLY A 1 87 ? 6.522 41.341 23.425 1.00 79.62 87 GLY A N 1
ATOM 657 C CA . GLY A 1 87 ? 6.189 41.329 21.994 1.00 79.62 87 GLY A CA 1
ATOM 658 C C . GLY A 1 87 ? 5.877 42.717 21.413 1.00 79.62 87 GLY A C 1
ATOM 659 O O . GLY A 1 87 ? 6.298 43.043 20.299 1.00 79.62 87 GLY A O 1
ATOM 660 N N . VAL A 1 88 ? 5.206 43.585 22.177 1.00 77.56 88 VAL A N 1
ATOM 661 C CA . VAL A 1 88 ? 4.853 44.946 21.725 1.00 77.56 88 VAL A CA 1
ATOM 662 C C . VAL A 1 88 ? 6.085 45.855 21.613 1.00 77.56 88 VAL A C 1
ATOM 664 O O . VAL A 1 88 ? 6.149 46.692 20.710 1.00 77.56 88 VAL A O 1
ATOM 667 N N . PHE A 1 89 ? 7.092 45.675 22.474 1.00 70.44 89 PHE A N 1
ATOM 668 C CA . PHE A 1 89 ? 8.331 46.459 22.418 1.00 70.44 89 PHE A CA 1
ATOM 669 C C . PHE A 1 89 ? 9.240 46.065 21.247 1.00 70.44 89 PHE A C 1
ATOM 671 O O . PHE A 1 89 ? 9.793 46.948 20.589 1.00 70.44 89 PHE A O 1
ATOM 678 N N . ALA A 1 90 ? 9.346 44.772 20.924 1.00 67.50 90 ALA A N 1
ATOM 679 C CA . ALA A 1 90 ? 10.141 44.309 19.781 1.00 67.50 90 ALA A CA 1
ATOM 680 C C . ALA A 1 90 ? 9.587 44.818 18.435 1.00 67.50 90 ALA A C 1
ATOM 682 O O . ALA A 1 90 ? 10.344 45.153 17.524 1.00 67.50 90 ALA A O 1
ATOM 683 N N . SER A 1 91 ? 8.264 44.972 18.341 1.00 59.72 91 SER A N 1
ATOM 684 C CA . SER A 1 91 ? 7.570 45.384 17.115 1.00 59.72 91 SER A CA 1
ATOM 685 C C . SER A 1 91 ? 7.843 46.838 16.697 1.00 59.72 91 SER A C 1
ATOM 687 O O . SER A 1 91 ? 7.645 47.191 15.538 1.00 59.72 91 SER A O 1
ATOM 689 N N . ARG A 1 92 ? 8.306 47.703 17.613 1.00 57.69 92 ARG A N 1
ATOM 690 C CA . ARG A 1 92 ? 8.594 49.120 17.313 1.00 57.69 92 ARG A CA 1
ATOM 691 C C . ARG A 1 92 ? 10.049 49.404 16.930 1.00 57.69 92 ARG A C 1
ATOM 693 O O . ARG A 1 92 ? 10.322 50.496 16.447 1.00 57.69 92 ARG A O 1
ATOM 700 N N . SER A 1 93 ? 10.972 48.454 17.104 1.00 52.75 93 SER A N 1
ATOM 701 C CA . SER A 1 93 ? 12.408 48.692 16.875 1.00 52.75 93 SER A CA 1
ATOM 702 C C . SER A 1 93 ? 12.885 48.425 15.440 1.00 52.75 93 SER A C 1
ATOM 704 O O . SER A 1 93 ? 14.054 48.667 15.154 1.00 52.75 93 SER A O 1
ATOM 706 N N . LEU A 1 94 ? 12.028 47.927 14.540 1.00 53.44 94 LEU A N 1
ATOM 707 C CA . LEU A 1 94 ? 12.448 47.485 13.199 1.00 53.44 94 LEU A CA 1
ATOM 708 C C . LEU A 1 94 ? 11.904 48.327 12.034 1.00 53.44 94 LEU A C 1
ATOM 710 O O . LEU A 1 94 ? 12.114 47.964 10.882 1.00 53.44 94 LEU A O 1
ATOM 714 N N . TYR A 1 95 ? 11.259 49.466 12.298 1.00 52.00 95 TYR A N 1
ATOM 715 C CA . TYR A 1 95 ? 10.831 50.390 11.242 1.00 52.00 95 TYR A CA 1
ATOM 716 C C . TYR A 1 95 ? 11.551 51.732 11.376 1.00 52.00 95 TYR A C 1
ATOM 718 O O . TYR A 1 95 ? 11.094 52.637 12.072 1.00 52.00 95 TYR A O 1
ATOM 726 N N . GLY A 1 96 ? 12.697 51.857 10.705 1.00 41.09 96 GLY A N 1
ATOM 727 C CA . GLY A 1 96 ? 13.392 53.132 10.593 1.00 41.09 96 GLY A CA 1
ATOM 728 C C . GLY A 1 96 ? 14.692 53.091 9.791 1.00 41.09 96 GLY A C 1
ATOM 729 O O . GLY A 1 96 ? 15.692 52.570 10.269 1.00 41.09 96 GLY A O 1
ATOM 730 N N . SER A 1 97 ? 14.664 53.806 8.662 1.00 37.69 97 SER A N 1
ATOM 731 C CA . SER A 1 97 ? 15.755 54.602 8.072 1.00 37.69 97 SER A CA 1
ATOM 732 C C . SER A 1 97 ? 16.431 54.098 6.788 1.00 37.69 97 SER A C 1
ATOM 734 O O . SER A 1 97 ? 16.889 52.967 6.670 1.00 37.69 97 SER A O 1
ATOM 736 N N . ASP A 1 98 ? 16.493 55.052 5.857 1.00 44.28 98 ASP A N 1
ATOM 737 C CA . ASP A 1 98 ? 16.775 55.000 4.424 1.00 44.28 98 ASP A CA 1
ATOM 738 C C . ASP A 1 98 ? 18.257 54.901 3.997 1.00 44.28 98 ASP A C 1
ATOM 740 O O . ASP A 1 98 ? 19.170 55.262 4.734 1.00 44.28 98 ASP A O 1
ATOM 744 N N . ASN A 1 99 ? 18.408 54.579 2.700 1.00 49.72 99 ASN A N 1
ATOM 745 C CA . ASN A 1 99 ? 19.403 55.032 1.709 1.00 49.72 99 ASN A CA 1
ATOM 746 C C . ASN A 1 99 ? 20.910 54.813 1.964 1.00 49.72 99 ASN A C 1
ATOM 748 O O . ASN A 1 99 ? 21.538 55.517 2.746 1.00 49.72 99 ASN A O 1
ATOM 752 N N . SER A 1 100 ? 21.562 54.025 1.092 1.00 39.50 100 SER A N 1
ATOM 753 C CA . SER A 1 100 ? 22.542 54.538 0.104 1.00 39.50 100 SER A CA 1
ATOM 754 C C . SER A 1 100 ? 23.347 53.439 -0.621 1.00 39.50 100 SER A C 1
ATOM 756 O O . SER A 1 100 ? 23.779 52.462 -0.030 1.00 39.50 100 SER A O 1
ATOM 758 N N . LYS A 1 101 ? 23.575 53.709 -1.916 1.00 36.47 101 LYS A N 1
ATOM 759 C CA . LYS A 1 101 ? 24.715 53.384 -2.801 1.00 36.47 101 LYS A CA 1
ATOM 760 C C . LYS A 1 101 ? 25.224 51.942 -3.007 1.00 36.47 101 LYS A C 1
ATOM 762 O O . LYS A 1 101 ? 25.566 51.191 -2.108 1.00 36.47 101 LYS A O 1
ATOM 767 N N . SER A 1 102 ? 25.422 51.697 -4.304 1.00 43.62 102 SER A N 1
ATOM 768 C CA . SER A 1 102 ? 26.113 50.612 -4.996 1.00 43.62 102 SER A CA 1
ATOM 769 C C . SER A 1 102 ? 27.558 50.361 -4.553 1.00 43.62 102 SER A C 1
ATOM 771 O O . SER A 1 102 ? 28.349 51.306 -4.524 1.00 43.62 102 SER A O 1
ATOM 773 N N . VAL A 1 103 ? 27.937 49.085 -4.437 1.00 36.25 103 VAL A N 1
ATOM 774 C CA . VAL A 1 103 ? 29.272 48.580 -4.800 1.00 36.25 103 VAL A CA 1
ATOM 775 C C . VAL A 1 103 ? 29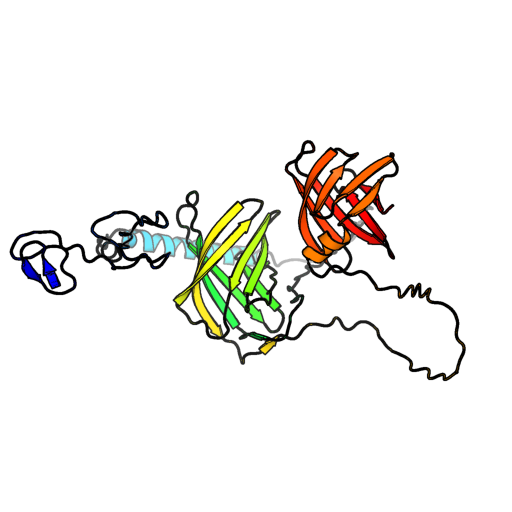.111 47.203 -5.452 1.00 36.25 103 VAL A C 1
ATOM 777 O O . VAL A 1 103 ? 28.324 46.374 -5.009 1.00 36.25 103 VAL A O 1
ATOM 780 N N . VAL A 1 104 ? 29.836 47.024 -6.549 1.00 42.81 104 VAL A N 1
ATOM 781 C CA . VAL A 1 104 ? 29.905 45.853 -7.425 1.00 42.81 104 VAL A CA 1
ATOM 782 C C . VAL A 1 104 ? 30.724 44.746 -6.751 1.00 42.81 104 VAL A C 1
ATOM 784 O O . VAL A 1 104 ? 31.818 45.035 -6.272 1.00 42.81 104 VAL A O 1
ATOM 787 N N . ALA A 1 105 ? 30.248 43.499 -6.766 1.00 30.78 105 ALA A N 1
ATOM 788 C CA . ALA A 1 105 ? 31.095 42.308 -6.653 1.00 30.78 105 ALA A CA 1
ATOM 789 C C . ALA A 1 105 ? 30.361 41.076 -7.207 1.00 30.78 105 ALA A C 1
ATOM 791 O O . ALA A 1 105 ? 29.257 40.751 -6.776 1.00 30.78 105 ALA A O 1
ATOM 792 N N . ASP A 1 106 ? 30.996 40.424 -8.179 1.00 34.91 106 ASP A N 1
ATOM 793 C CA . ASP A 1 106 ? 30.623 39.133 -8.756 1.00 34.91 106 ASP A CA 1
ATOM 794 C C . ASP A 1 106 ? 30.407 38.050 -7.689 1.00 34.91 106 ASP A C 1
ATOM 796 O O . ASP A 1 106 ? 31.261 37.844 -6.826 1.00 34.91 106 ASP A O 1
ATOM 800 N N . SER A 1 107 ? 29.310 37.296 -7.798 1.00 33.50 107 SER A N 1
ATOM 801 C CA . SER A 1 107 ? 29.316 35.821 -7.758 1.00 33.50 107 SER A CA 1
ATOM 802 C C . SER A 1 107 ? 27.896 35.240 -7.848 1.00 33.50 107 SER A C 1
ATOM 804 O O . SER A 1 107 ? 27.031 35.499 -7.023 1.00 33.50 107 SER A O 1
ATOM 806 N N . MET A 1 108 ? 27.695 34.434 -8.895 1.00 31.94 108 MET A N 1
ATOM 807 C CA . MET A 1 108 ? 26.788 33.281 -9.006 1.00 31.94 108 MET A CA 1
ATOM 808 C C . MET A 1 108 ? 25.367 33.426 -8.428 1.00 31.94 108 MET A C 1
ATOM 810 O O . MET A 1 108 ? 25.083 33.079 -7.285 1.00 31.94 108 MET A O 1
ATOM 814 N N . ALA A 1 109 ? 24.436 33.814 -9.301 1.00 24.73 109 ALA A N 1
ATOM 815 C CA . ALA A 1 109 ? 23.009 33.625 -9.089 1.00 24.73 109 ALA A CA 1
ATOM 816 C C . ALA A 1 109 ? 22.656 32.122 -9.082 1.00 24.73 109 ALA A C 1
ATOM 818 O O . ALA A 1 109 ? 22.633 31.477 -10.129 1.00 24.73 109 ALA A O 1
ATOM 819 N N . VAL A 1 110 ? 22.337 31.578 -7.905 1.00 28.33 110 VAL A N 1
ATOM 820 C CA . VAL A 1 110 ? 21.463 30.405 -7.772 1.00 28.33 110 VAL A CA 1
ATOM 821 C C . VAL A 1 110 ? 20.056 30.942 -7.539 1.00 28.33 110 VAL A C 1
ATOM 823 O O . VAL A 1 110 ? 19.762 31.564 -6.520 1.00 28.33 110 VAL A O 1
ATOM 826 N N . ASN A 1 111 ? 19.206 30.755 -8.542 1.00 26.56 111 ASN A N 1
ATOM 827 C CA . ASN A 1 111 ? 17.799 31.121 -8.530 1.00 26.56 111 ASN A CA 1
ATOM 828 C C . ASN A 1 111 ? 17.035 30.215 -7.548 1.00 26.56 111 ASN A C 1
ATOM 830 O O . ASN A 1 111 ? 16.574 29.140 -7.922 1.00 26.56 111 ASN A O 1
ATOM 834 N N . ASN A 1 112 ? 16.902 30.642 -6.292 1.00 31.61 112 ASN A N 1
ATOM 835 C CA . ASN A 1 112 ? 15.974 30.037 -5.339 1.00 31.61 112 ASN A CA 1
ATOM 836 C C . ASN A 1 112 ? 14.581 30.632 -5.542 1.00 31.61 112 ASN A C 1
ATOM 838 O O . ASN A 1 112 ? 14.106 31.422 -4.729 1.00 31.61 112 ASN A O 1
ATOM 842 N N . ASN A 1 113 ? 13.912 30.223 -6.618 1.00 31.33 113 ASN A N 1
ATOM 843 C CA . ASN A 1 113 ? 12.463 30.329 -6.699 1.00 31.33 113 ASN A CA 1
ATOM 844 C C . ASN A 1 113 ? 11.869 29.012 -6.179 1.00 31.33 113 ASN A C 1
ATOM 846 O O . ASN A 1 113 ? 11.381 28.177 -6.935 1.00 31.33 113 ASN A O 1
ATOM 850 N N . ALA A 1 114 ? 11.973 28.799 -4.864 1.00 27.94 114 ALA A N 1
ATOM 851 C CA . ALA A 1 114 ? 11.176 27.791 -4.179 1.00 27.94 114 ALA A CA 1
ATOM 852 C C . ALA A 1 114 ? 9.742 28.327 -4.110 1.00 27.94 114 ALA A C 1
ATOM 854 O O . ALA A 1 114 ? 9.338 28.988 -3.155 1.00 27.94 114 ALA A O 1
ATOM 855 N N . GLN A 1 115 ? 8.999 28.103 -5.191 1.00 26.78 115 GLN A N 1
ATOM 856 C CA . GLN A 1 115 ? 7.563 28.303 -5.231 1.00 26.78 115 GLN A CA 1
ATOM 857 C C . GLN A 1 115 ? 6.954 27.437 -4.123 1.00 26.78 115 GLN A C 1
ATOM 859 O O . GLN A 1 115 ? 7.116 26.218 -4.114 1.00 26.78 115 GLN A O 1
ATOM 864 N N . LYS A 1 116 ? 6.298 28.081 -3.156 1.00 29.34 116 LYS A N 1
ATOM 865 C CA . LYS A 1 116 ? 5.472 27.431 -2.139 1.00 29.34 116 LYS A CA 1
ATOM 866 C C . LYS A 1 116 ? 4.303 26.765 -2.869 1.00 29.34 116 LYS A C 1
ATOM 868 O O . LYS A 1 116 ? 3.290 27.406 -3.129 1.00 29.34 116 LYS A O 1
ATOM 873 N N . VAL A 1 117 ? 4.490 25.521 -3.297 1.00 31.53 117 VAL A N 1
ATOM 874 C CA . VAL A 1 117 ? 3.423 24.717 -3.891 1.00 31.53 117 VAL A CA 1
ATOM 875 C C . VAL A 1 117 ? 2.580 24.202 -2.731 1.00 31.53 117 VAL A C 1
ATOM 877 O O . VAL A 1 117 ? 2.944 23.241 -2.062 1.00 31.53 117 VAL A O 1
ATOM 880 N N . GLU A 1 118 ? 1.483 24.897 -2.442 1.00 34.06 118 GLU A N 1
ATOM 881 C CA . GLU A 1 118 ? 0.363 24.327 -1.693 1.00 34.06 118 GLU A CA 1
ATOM 882 C C . GLU A 1 118 ? -0.271 23.280 -2.617 1.00 34.06 118 GLU A C 1
ATOM 884 O O . GLU A 1 118 ? -1.065 23.604 -3.496 1.00 34.06 118 GLU A O 1
ATOM 889 N N . SER A 1 119 ? 0.199 22.033 -2.534 1.00 37.88 119 SER A N 1
ATOM 890 C CA . SER A 1 119 ? -0.361 20.937 -3.320 1.00 37.88 119 SER A CA 1
ATOM 891 C C . SER A 1 119 ? -1.637 20.459 -2.638 1.00 37.88 119 SER A C 1
ATOM 893 O O . SER A 1 119 ? -1.596 19.605 -1.752 1.00 37.88 119 SER A O 1
ATOM 895 N N . ASP A 1 120 ? -2.768 21.036 -3.031 1.00 37.62 120 ASP A N 1
ATOM 896 C CA . ASP A 1 120 ? -4.071 20.446 -2.745 1.00 37.62 120 ASP A CA 1
ATOM 897 C C . ASP A 1 120 ? -4.105 19.019 -3.313 1.00 37.62 120 ASP A C 1
ATOM 899 O O . ASP A 1 120 ? -3.718 18.796 -4.463 1.00 37.62 120 ASP A O 1
ATOM 903 N N . ALA A 1 121 ? -4.566 18.049 -2.522 1.00 38.09 121 ALA A N 1
ATOM 904 C CA . ALA A 1 121 ? -4.797 16.700 -3.024 1.00 38.09 121 ALA A CA 1
ATOM 905 C C . ALA A 1 121 ? -5.931 16.730 -4.042 1.00 38.09 121 ALA A C 1
ATOM 907 O O . ALA A 1 121 ? -7.030 17.200 -3.734 1.00 38.09 121 ALA A O 1
ATOM 908 N N . VAL A 1 122 ? -5.656 16.214 -5.232 1.00 40.50 122 VAL A N 1
ATOM 909 C CA . VAL A 1 122 ? -6.679 15.948 -6.233 1.00 40.50 122 VAL A CA 1
ATOM 910 C C . VAL A 1 122 ? -7.202 14.543 -5.981 1.00 40.50 122 VAL A C 1
ATOM 912 O O . VAL A 1 122 ? -6.433 13.594 -5.828 1.00 40.50 122 VAL A O 1
ATOM 915 N N . ILE A 1 123 ? -8.519 14.437 -5.908 1.00 39.72 123 ILE A N 1
ATOM 916 C CA . ILE A 1 123 ? -9.243 13.177 -5.949 1.00 39.72 123 ILE A CA 1
ATOM 917 C C . ILE A 1 123 ? -8.826 12.398 -7.205 1.00 39.72 123 ILE A C 1
ATOM 919 O O . ILE A 1 123 ? -8.969 12.878 -8.325 1.00 39.72 123 ILE A O 1
ATOM 923 N N . SER A 1 124 ? -8.278 11.202 -7.027 1.00 39.28 124 SER A N 1
ATOM 924 C CA . SER A 1 124 ? -7.891 10.327 -8.133 1.00 39.28 124 SER A CA 1
ATOM 925 C C . SER A 1 124 ? -8.717 9.048 -8.067 1.00 39.28 124 SER A C 1
ATOM 927 O O . SER A 1 124 ? -8.698 8.391 -7.028 1.00 39.28 124 SER A O 1
ATOM 929 N N . ASP A 1 125 ? -9.380 8.733 -9.181 1.00 39.91 125 ASP A N 1
ATOM 930 C CA . ASP A 1 125 ? -10.220 7.558 -9.455 1.00 39.91 125 ASP A CA 1
ATOM 931 C C . ASP A 1 125 ? -11.486 7.400 -8.594 1.00 39.91 125 ASP A C 1
ATOM 933 O O . ASP A 1 125 ? -11.434 7.020 -7.426 1.00 39.91 125 ASP A O 1
ATOM 937 N N . TYR A 1 126 ? -12.655 7.602 -9.220 1.00 50.47 126 TYR A N 1
ATOM 938 C CA . TYR A 1 126 ? -13.951 7.209 -8.657 1.00 50.47 126 TYR A CA 1
ATOM 939 C C . TYR A 1 126 ? -14.892 6.600 -9.686 1.00 50.47 126 TYR A C 1
ATOM 941 O O . TYR A 1 126 ? -15.062 7.150 -10.771 1.00 50.47 126 TYR A O 1
ATOM 949 N N . ASP A 1 127 ? -15.629 5.581 -9.240 1.00 41.59 127 ASP A N 1
ATOM 950 C CA . ASP A 1 127 ? -17.013 5.364 -9.661 1.00 41.59 127 ASP A CA 1
ATOM 951 C C . ASP A 1 127 ? -17.945 6.318 -8.884 1.00 41.59 127 ASP A C 1
ATOM 953 O O . ASP A 1 127 ? -17.736 6.609 -7.705 1.00 41.59 127 ASP A O 1
ATOM 957 N N . GLU A 1 128 ? -18.978 6.829 -9.555 1.00 46.84 128 GLU A N 1
ATOM 958 C CA . GLU A 1 128 ? -19.868 7.895 -9.074 1.00 46.84 128 GLU A CA 1
ATOM 959 C C . GLU A 1 128 ? -20.498 7.627 -7.683 1.00 46.84 128 GLU A C 1
ATOM 961 O O . GLU A 1 128 ? -21.147 6.603 -7.467 1.00 46.84 128 GLU A O 1
ATOM 966 N N . GLY A 1 129 ? -20.409 8.591 -6.753 1.00 58.44 129 GLY A N 1
ATOM 967 C CA . GLY A 1 129 ? -20.980 8.482 -5.397 1.00 58.44 129 GLY A CA 1
ATOM 968 C C . GLY A 1 129 ? -21.411 9.823 -4.791 1.00 58.44 129 GLY A C 1
ATOM 969 O O . GLY A 1 129 ? -21.155 10.878 -5.363 1.00 58.44 129 GLY A O 1
ATOM 970 N N . MET A 1 130 ? -22.088 9.807 -3.634 1.00 59.31 130 MET A N 1
ATOM 971 C CA . MET A 1 130 ? -22.507 11.027 -2.918 1.00 59.31 130 MET A CA 1
ATOM 972 C C . MET A 1 130 ? -21.745 11.159 -1.599 1.00 59.31 130 MET A C 1
ATOM 974 O O . MET A 1 130 ? -21.803 10.251 -0.772 1.00 59.31 130 MET A O 1
ATOM 978 N N . ILE A 1 131 ? -21.103 12.305 -1.366 1.00 68.38 131 ILE A N 1
ATOM 979 C CA . ILE A 1 131 ? -20.459 12.639 -0.087 1.00 68.38 131 ILE A CA 1
ATOM 980 C C . ILE A 1 131 ? -20.917 14.012 0.403 1.00 68.38 131 ILE A C 1
ATOM 982 O O . ILE A 1 131 ? -21.180 14.911 -0.394 1.00 68.38 131 ILE A O 1
ATOM 986 N N . TYR A 1 132 ? -21.026 14.199 1.719 1.00 71.06 132 TYR A N 1
ATOM 987 C CA . TYR A 1 132 ? -21.307 15.522 2.270 1.00 71.06 132 TYR A CA 1
ATOM 988 C C . TYR A 1 132 ? -20.024 16.349 2.337 1.00 71.06 132 TYR A C 1
ATOM 990 O O . TYR A 1 132 ? -19.022 15.923 2.915 1.00 71.06 132 TYR A O 1
ATOM 998 N N . GLN A 1 133 ? -20.072 17.560 1.794 1.00 76.31 133 GLN A N 1
ATOM 999 C CA . GLN A 1 133 ? -19.026 18.548 2.027 1.00 76.31 133 GLN A CA 1
ATOM 1000 C C . GLN A 1 133 ? -19.031 18.982 3.495 1.00 76.31 133 GLN A C 1
ATOM 1002 O O . GLN A 1 133 ? -20.084 19.087 4.137 1.00 76.31 133 GLN A O 1
ATOM 1007 N N . GLY A 1 134 ? -17.848 19.236 4.048 1.00 79.12 134 GLY A N 1
ATOM 1008 C CA . GLY A 1 134 ? -17.744 19.638 5.443 1.00 79.12 134 GLY A CA 1
ATOM 1009 C C . GLY A 1 134 ? -16.407 19.354 6.102 1.00 79.12 134 GLY A C 1
ATOM 1010 O O . GLY A 1 134 ? -15.451 18.887 5.486 1.00 79.12 134 GLY A O 1
ATOM 1011 N N . GLU A 1 135 ? -16.363 19.671 7.391 1.00 80.19 135 GLU A N 1
ATOM 1012 C CA . GLU A 1 135 ? -15.250 19.338 8.273 1.00 80.19 135 GLU A CA 1
ATOM 1013 C C . GLU A 1 135 ? -15.684 18.210 9.210 1.00 80.19 135 GLU A C 1
ATOM 1015 O O . GLU A 1 135 ? -16.698 18.313 9.900 1.00 80.19 135 GLU A O 1
ATOM 1020 N N . TYR A 1 136 ? -14.908 17.137 9.229 1.00 76.12 136 TYR A N 1
ATOM 1021 C CA . TYR A 1 136 ? -15.137 15.943 10.025 1.00 76.12 136 TYR A CA 1
ATOM 1022 C C . TYR A 1 136 ? -14.032 15.848 11.070 1.00 76.12 136 TYR A C 1
ATOM 1024 O O . TYR A 1 136 ? -12.855 15.781 10.723 1.00 76.12 136 TYR A O 1
ATOM 1032 N N . VAL A 1 137 ? -14.391 15.867 12.348 1.00 77.81 137 VAL A N 1
ATOM 1033 C CA . VAL A 1 137 ? -13.435 15.804 13.458 1.00 77.81 137 VAL A CA 1
ATOM 1034 C C . VAL A 1 137 ? -13.483 14.413 14.065 1.00 77.81 137 VAL A C 1
ATOM 1036 O O . VAL A 1 137 ? -14.544 13.960 14.499 1.00 77.81 137 VAL A O 1
ATOM 1039 N N . PHE A 1 138 ? -12.332 13.754 14.135 1.00 76.25 138 PHE A N 1
ATOM 1040 C CA . PHE A 1 138 ? -12.199 12.408 14.678 1.00 76.25 138 PHE A CA 1
ATOM 1041 C C . PHE A 1 138 ? -11.346 12.426 15.933 1.00 76.25 138 PHE A C 1
ATOM 1043 O O . PHE A 1 138 ? -10.253 12.990 15.938 1.00 76.25 138 PHE A O 1
ATOM 1050 N N . ASP A 1 139 ? -11.833 11.759 16.973 1.00 76.62 139 ASP A N 1
ATOM 1051 C CA . ASP A 1 139 ? -10.993 11.299 18.068 1.00 76.62 139 ASP A CA 1
ATOM 1052 C C . ASP A 1 139 ? -10.463 9.910 17.698 1.00 76.62 139 ASP A C 1
ATOM 1054 O O . ASP A 1 139 ? -11.225 8.977 17.452 1.00 76.62 139 ASP A O 1
ATOM 1058 N N . ALA A 1 140 ? -9.147 9.780 17.629 1.00 69.44 140 ALA A N 1
ATOM 1059 C CA . ALA A 1 140 ? -8.452 8.553 17.303 1.00 69.44 140 ALA A CA 1
ATOM 1060 C C . ALA A 1 140 ? -7.815 7.970 18.555 1.00 69.44 140 ALA A C 1
ATOM 1062 O O . ALA A 1 140 ? -7.018 8.628 19.227 1.00 69.44 140 ALA A O 1
ATOM 1063 N N . VAL A 1 141 ? -8.144 6.718 18.841 1.00 74.00 141 VAL A N 1
ATOM 1064 C CA . VAL A 1 141 ? -7.498 5.920 19.873 1.00 74.00 141 VAL A CA 1
ATOM 1065 C C . VAL A 1 141 ? -6.658 4.874 19.163 1.00 74.00 141 VAL A C 1
ATOM 1067 O O . VAL A 1 141 ? -7.188 3.911 18.606 1.00 74.00 141 VAL A O 1
ATOM 1070 N N . LEU A 1 142 ? -5.341 5.067 19.169 1.00 64.06 142 LEU A N 1
ATOM 1071 C CA . LEU A 1 142 ? -4.420 4.052 18.669 1.00 64.06 142 LEU A CA 1
ATOM 1072 C C . LEU A 1 142 ? -4.370 2.913 19.687 1.00 64.06 142 LEU A C 1
ATOM 1074 O O . LEU A 1 142 ? -4.017 3.122 20.852 1.00 64.06 142 LEU A O 1
ATOM 1078 N N . THR A 1 143 ? -4.773 1.723 19.255 1.00 63.41 143 THR A N 1
ATOM 1079 C CA . THR A 1 143 ? -4.785 0.518 20.079 1.00 63.41 143 THR A CA 1
ATOM 1080 C C . THR A 1 143 ? -3.695 -0.422 19.593 1.00 63.41 143 THR A C 1
ATOM 1082 O O . THR A 1 143 ? -3.890 -1.204 18.674 1.00 63.41 143 THR A O 1
ATOM 1085 N N . ASP A 1 144 ? -2.539 -0.351 20.241 1.00 60.06 144 ASP A N 1
ATOM 1086 C CA . ASP A 1 144 ? -1.479 -1.348 20.106 1.00 60.06 144 ASP A CA 1
ATOM 1087 C C . ASP A 1 144 ? -1.100 -1.849 21.496 1.00 60.06 144 ASP A C 1
ATOM 1089 O O . ASP A 1 144 ? -1.166 -1.111 22.474 1.00 60.06 144 ASP A O 1
ATOM 1093 N N . ALA A 1 145 ? -0.684 -3.106 21.587 1.00 50.41 145 ALA A N 1
ATOM 1094 C CA . ALA A 1 145 ? -0.009 -3.638 22.758 1.00 50.41 145 ALA A CA 1
ATOM 1095 C C . ALA A 1 145 ? 1.267 -2.846 23.117 1.00 50.41 145 ALA A C 1
ATOM 1097 O O . ALA A 1 145 ? 1.664 -2.858 24.281 1.00 50.41 145 ALA A O 1
ATOM 1098 N N . THR A 1 146 ? 1.907 -2.170 22.150 1.00 47.94 146 THR A N 1
ATOM 1099 C CA . THR A 1 146 ? 3.142 -1.390 22.373 1.00 47.94 146 THR A CA 1
ATOM 1100 C C . THR A 1 146 ? 2.923 0.101 22.640 1.00 47.94 146 THR A C 1
ATOM 1102 O O . THR A 1 146 ? 3.754 0.739 23.292 1.00 47.94 146 THR A O 1
ATOM 1105 N N . LEU A 1 147 ? 1.805 0.665 22.181 1.00 55.19 147 LEU A N 1
ATOM 1106 C CA . LEU A 1 147 ? 1.438 2.052 22.435 1.00 55.19 147 LEU A CA 1
ATOM 1107 C C . LEU A 1 147 ? 0.469 2.075 23.616 1.00 55.19 147 LEU A C 1
ATOM 1109 O O . LEU A 1 147 ? -0.641 1.556 23.525 1.00 55.19 147 LEU A O 1
ATOM 1113 N N . GLU A 1 148 ? 0.846 2.719 24.726 1.00 58.00 148 GLU A N 1
ATOM 1114 C CA . GLU A 1 148 ? -0.163 3.175 25.690 1.00 58.00 148 GLU A CA 1
ATOM 1115 C C . GLU A 1 148 ? -1.279 3.869 24.902 1.00 58.00 148 GLU A C 1
ATOM 1117 O O . GLU A 1 148 ? -0.965 4.658 24.010 1.00 58.00 148 GLU A O 1
ATOM 1122 N N . LYS A 1 149 ? -2.553 3.547 25.177 1.00 57.62 149 LYS A N 1
ATOM 1123 C CA . LYS A 1 149 ? -3.703 4.106 24.447 1.00 57.62 149 LYS A CA 1
ATOM 1124 C C . LYS A 1 149 ? -3.582 5.627 24.400 1.00 57.62 149 LYS A C 1
ATOM 1126 O O . LYS A 1 149 ? -3.870 6.312 25.382 1.00 57.62 149 LYS A O 1
ATOM 1131 N N . LYS A 1 150 ? -3.127 6.147 23.264 1.00 61.38 150 LYS A N 1
ATOM 1132 C CA . LYS A 1 150 ? -2.927 7.574 23.047 1.00 61.38 150 LYS A CA 1
ATOM 1133 C C . LYS A 1 150 ? -4.107 8.088 22.255 1.00 61.38 150 LYS A C 1
ATOM 1135 O O . LYS A 1 150 ? -4.424 7.564 21.188 1.00 61.38 150 LYS A O 1
ATOM 1140 N N . ASN A 1 151 ? -4.738 9.114 22.809 1.00 67.38 151 ASN A N 1
ATOM 1141 C CA . ASN A 1 151 ? -5.799 9.839 22.139 1.00 67.38 151 ASN A CA 1
ATOM 1142 C C . ASN A 1 151 ? -5.157 10.932 21.288 1.00 67.38 151 ASN A C 1
ATOM 1144 O O . ASN A 1 151 ? -4.377 11.738 21.797 1.00 67.38 151 ASN A O 1
ATOM 1148 N N . SER A 1 152 ? -5.496 10.956 20.009 1.00 70.00 152 SER A N 1
ATOM 1149 C CA . SER A 1 152 ? -5.198 12.058 19.102 1.00 70.00 152 SER A CA 1
ATOM 1150 C C . SER A 1 152 ? -6.508 12.575 18.524 1.00 70.00 152 SER A C 1
ATOM 1152 O O . SER A 1 152 ? -7.475 11.825 18.422 1.00 70.00 152 SER A O 1
ATOM 1154 N N . THR A 1 153 ? -6.558 13.846 18.147 1.00 70.94 153 THR A N 1
ATOM 1155 C CA . THR A 1 153 ? -7.693 14.404 17.409 1.00 70.94 153 THR A CA 1
ATOM 1156 C C . THR A 1 153 ? -7.167 14.896 16.072 1.00 70.94 153 THR A C 1
ATOM 1158 O O . THR A 1 153 ? -6.165 15.605 16.031 1.00 70.94 153 THR A O 1
ATOM 1161 N N . PHE A 1 154 ? -7.837 14.545 14.977 1.00 71.94 154 PHE A N 1
ATOM 1162 C CA . PHE A 1 154 ? -7.534 15.105 13.661 1.00 71.94 154 PHE A CA 1
ATOM 1163 C C . PHE A 1 154 ? -8.815 15.528 12.943 1.00 71.94 154 PHE A C 1
ATOM 1165 O O . PHE A 1 154 ? -9.904 15.027 13.225 1.00 71.94 154 PHE A O 1
ATOM 1172 N N . THR A 1 155 ? -8.688 16.490 12.029 1.00 77.44 155 THR A N 1
ATOM 1173 C CA . THR A 1 155 ? -9.810 17.020 11.242 1.00 77.44 155 THR A CA 1
ATOM 1174 C C . THR A 1 155 ? -9.606 16.671 9.779 1.00 77.44 155 THR A C 1
ATOM 1176 O O . THR A 1 155 ? -8.557 16.969 9.230 1.00 77.44 155 THR A O 1
ATOM 1179 N N . ILE A 1 156 ? -10.600 16.083 9.129 1.00 76.25 156 ILE A N 1
ATOM 1180 C CA . ILE A 1 156 ? -10.629 15.897 7.678 1.00 76.25 156 ILE A CA 1
ATOM 1181 C C . ILE A 1 156 ? -11.558 16.960 7.097 1.00 76.25 156 ILE A C 1
ATOM 1183 O O . ILE A 1 156 ? -12.689 17.111 7.555 1.00 76.25 156 ILE A O 1
ATOM 1187 N N . LYS A 1 157 ? -11.108 17.700 6.088 1.00 79.50 157 LYS A N 1
ATOM 1188 C CA . LYS A 1 157 ? -11.953 18.618 5.321 1.00 79.50 157 LYS A CA 1
ATOM 1189 C C . LYS A 1 157 ? -12.184 18.057 3.932 1.00 79.50 157 LYS A C 1
ATOM 1191 O O . LYS A 1 157 ? -11.222 17.706 3.251 1.00 79.50 157 LYS A O 1
ATOM 1196 N N . ILE A 1 158 ? -13.450 18.014 3.536 1.00 76.25 158 ILE A N 1
ATOM 1197 C CA . ILE A 1 158 ? -13.893 17.579 2.214 1.00 76.25 158 ILE A CA 1
ATOM 1198 C C . ILE A 1 158 ? -14.553 18.774 1.531 1.00 76.25 158 ILE A C 1
ATOM 1200 O O . ILE A 1 158 ? -15.586 19.264 2.001 1.00 76.25 158 ILE A O 1
ATOM 1204 N N . ASP A 1 159 ? -13.937 19.244 0.449 1.00 76.50 159 ASP A N 1
ATOM 1205 C CA . ASP A 1 159 ? -14.390 20.382 -0.354 1.00 76.50 159 ASP A CA 1
ATOM 1206 C C . ASP A 1 159 ? -14.425 19.988 -1.836 1.00 76.50 159 ASP A C 1
ATOM 1208 O O . ASP A 1 159 ? -13.394 19.882 -2.502 1.00 76.50 159 ASP A O 1
ATOM 1212 N N . GLY A 1 160 ? -15.625 19.687 -2.336 1.00 75.19 160 GLY A N 1
ATOM 1213 C CA . GLY A 1 160 ? -15.822 19.101 -3.661 1.00 75.19 160 GLY A CA 1
ATOM 1214 C C . GLY A 1 160 ? -15.009 17.820 -3.835 1.00 75.19 160 GLY A C 1
ATOM 1215 O O . GLY A 1 160 ? -15.180 16.866 -3.078 1.00 75.19 160 GLY A O 1
ATOM 1216 N N . ASN A 1 161 ? -14.103 17.849 -4.814 1.00 65.00 161 ASN A N 1
ATOM 1217 C CA . ASN A 1 161 ? -13.182 16.764 -5.121 1.00 65.00 161 ASN A CA 1
ATOM 1218 C C . ASN A 1 161 ? -11.826 16.894 -4.383 1.00 65.00 161 ASN A C 1
ATOM 1220 O O . ASN A 1 161 ? -10.791 16.466 -4.881 1.00 65.00 161 ASN A O 1
ATOM 1224 N N . LYS A 1 162 ? -11.775 17.523 -3.207 1.00 67.75 162 LYS A N 1
ATOM 1225 C CA . LYS A 1 162 ? -10.528 17.681 -2.442 1.00 67.75 162 LYS A CA 1
ATOM 1226 C C . LYS A 1 162 ? -10.690 17.181 -1.019 1.00 67.75 162 LYS A C 1
ATOM 1228 O O . LYS A 1 162 ? -11.648 17.543 -0.335 1.00 67.75 162 LYS A O 1
ATOM 1233 N N . VAL A 1 163 ? -9.710 16.405 -0.558 1.00 68.38 163 VAL A N 1
ATOM 1234 C CA . VAL A 1 163 ? -9.591 15.964 0.836 1.00 68.38 163 VAL A CA 1
ATOM 1235 C C . VAL A 1 163 ? -8.317 16.543 1.428 1.00 68.38 163 VAL A C 1
ATOM 1237 O O . VAL A 1 163 ? -7.239 16.412 0.853 1.00 68.38 163 VAL A O 1
ATOM 1240 N N . SER A 1 164 ? -8.435 17.179 2.590 1.00 70.56 164 SER A N 1
ATOM 1241 C CA . SER A 1 164 ? -7.288 17.735 3.309 1.00 70.56 164 SER A CA 1
ATOM 1242 C C . SER A 1 164 ? -7.353 17.428 4.799 1.00 70.56 164 SER A C 1
ATOM 1244 O O . SER A 1 164 ? -8.427 17.443 5.402 1.00 70.56 164 SER A O 1
ATOM 1246 N N . VAL A 1 165 ? -6.196 17.174 5.410 1.00 69.06 165 VAL A N 1
ATOM 1247 C CA . VAL A 1 165 ? -6.073 17.011 6.867 1.00 69.06 165 VAL A CA 1
ATOM 1248 C C . VAL A 1 165 ? -5.128 18.090 7.402 1.00 69.06 165 VAL A C 1
ATOM 1250 O O . VAL A 1 165 ? -3.937 18.060 7.079 1.00 69.06 165 VAL A O 1
ATOM 1253 N N . PRO A 1 166 ? -5.621 19.081 8.172 1.00 61.22 166 PRO A N 1
ATOM 1254 C CA . PRO A 1 166 ? -4.779 20.116 8.755 1.00 61.22 166 PRO A CA 1
ATOM 1255 C C . PRO A 1 166 ? -3.945 19.548 9.908 1.00 61.22 166 PRO A C 1
ATOM 1257 O O . PRO A 1 166 ? -4.481 18.845 10.765 1.00 61.22 166 PRO A O 1
ATOM 1260 N N . MET A 1 167 ? -2.662 19.908 9.968 1.00 61.88 167 MET A N 1
ATOM 1261 C CA . MET A 1 167 ? -1.804 19.687 11.137 1.00 61.88 167 MET A CA 1
ATOM 1262 C C . MET A 1 167 ? -1.401 21.006 11.812 1.00 61.88 167 MET A C 1
ATOM 1264 O O . MET A 1 167 ? -1.372 22.061 11.175 1.00 61.88 167 MET A O 1
ATOM 1268 N N . ASP A 1 168 ? -1.025 20.921 13.093 1.00 54.28 168 ASP A N 1
ATOM 1269 C CA . ASP A 1 168 ? -0.724 22.052 13.993 1.00 54.28 168 ASP A CA 1
ATOM 1270 C C . ASP A 1 168 ? 0.481 22.933 13.582 1.00 54.28 168 ASP A C 1
ATOM 1272 O O . ASP A 1 168 ? 0.772 23.935 14.229 1.00 54.28 168 ASP A O 1
ATOM 1276 N N . GLU A 1 169 ? 1.157 22.636 12.469 1.00 55.12 169 GLU A N 1
ATOM 1277 C CA . GLU A 1 169 ? 2.328 23.386 11.982 1.00 55.12 169 GLU A CA 1
ATOM 1278 C C . GLU A 1 169 ? 2.125 24.045 10.606 1.00 55.12 169 GLU A C 1
ATOM 1280 O O . GLU A 1 169 ? 3.090 24.346 9.905 1.00 55.12 169 GLU A O 1
ATOM 1285 N N . GLY A 1 170 ? 0.877 24.248 10.170 1.00 47.47 170 GLY A N 1
ATOM 1286 C CA . GLY A 1 170 ? 0.595 24.842 8.854 1.00 47.47 170 GLY A CA 1
ATOM 1287 C C . GLY A 1 170 ? 0.943 23.923 7.676 1.00 47.47 170 GLY A C 1
ATOM 1288 O O . GLY A 1 170 ? 1.058 24.383 6.541 1.00 47.47 170 GLY A O 1
ATOM 1289 N N . LYS A 1 171 ? 1.104 22.624 7.948 1.00 47.72 171 LYS A N 1
ATOM 1290 C CA . LYS A 1 171 ? 1.215 21.568 6.942 1.00 47.72 171 LYS A CA 1
ATOM 1291 C C . LYS A 1 171 ? -0.191 21.049 6.649 1.00 47.72 171 LYS A C 1
ATOM 1293 O O . LYS A 1 171 ? -0.925 20.685 7.569 1.00 47.72 171 LYS A O 1
ATOM 1298 N N . VAL A 1 172 ? -0.565 21.052 5.375 1.00 46.88 172 VAL A N 1
ATOM 1299 C CA . VAL A 1 172 ? -1.800 20.437 4.886 1.00 46.88 172 VAL A CA 1
ATOM 1300 C C . VAL A 1 172 ? -1.407 19.107 4.272 1.00 46.88 172 VAL A C 1
ATOM 1302 O O . VAL A 1 172 ? -0.541 19.065 3.401 1.00 46.88 172 VAL A O 1
ATOM 1305 N N . MET A 1 173 ? -1.995 18.024 4.765 1.00 52.75 173 MET A N 1
ATOM 1306 C CA . MET A 1 173 ? -1.761 16.698 4.211 1.00 52.75 173 MET A CA 1
ATOM 1307 C C . MET A 1 173 ? -2.736 16.436 3.073 1.00 52.75 173 MET A C 1
ATOM 1309 O O . MET A 1 173 ? -3.919 16.780 3.178 1.00 52.75 173 MET A O 1
ATOM 1313 N N . SER A 1 174 ? -2.231 15.813 2.012 1.00 51.50 174 SER A N 1
ATOM 1314 C CA . SER A 1 174 ? -3.049 15.266 0.941 1.00 51.50 174 SER A CA 1
ATOM 1315 C C . SER A 1 174 ? -3.614 13.902 1.331 1.00 51.50 174 SER A C 1
ATOM 1317 O O . SER A 1 174 ? -3.012 13.227 2.156 1.00 51.50 174 SER A O 1
ATOM 1319 N N . GLY A 1 175 ? -4.756 13.507 0.768 1.00 49.81 175 GLY A N 1
ATOM 1320 C CA . GLY A 1 175 ? -5.374 12.195 0.976 1.00 49.81 175 GLY A CA 1
ATOM 1321 C C . GLY A 1 175 ? -6.180 11.762 -0.248 1.00 49.81 175 GLY A C 1
ATOM 1322 O O . GLY A 1 175 ? -6.536 12.601 -1.074 1.00 49.81 175 GLY A O 1
ATOM 1323 N N . HIS A 1 176 ? -6.464 10.464 -0.354 1.00 55.22 176 HIS A N 1
ATOM 1324 C CA . HIS A 1 176 ? -7.287 9.877 -1.415 1.00 55.22 176 HIS A CA 1
ATOM 1325 C C . HIS A 1 176 ? -8.608 9.344 -0.804 1.00 55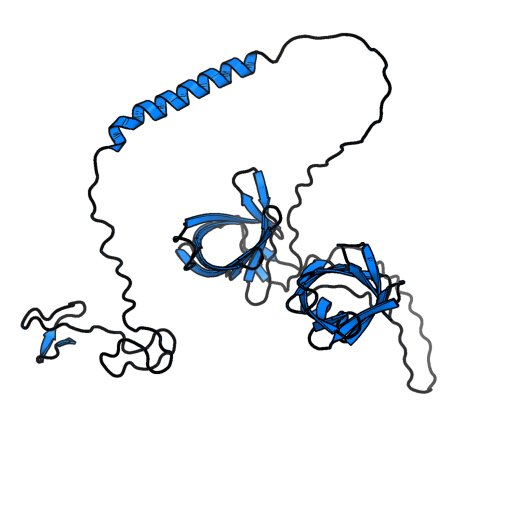.22 176 HIS A C 1
ATOM 1327 O O . HIS A 1 176 ? -8.768 9.294 0.412 1.00 55.22 176 HIS A O 1
ATOM 1333 N N . ILE A 1 177 ? -9.600 8.988 -1.616 1.00 52.62 177 ILE A N 1
ATOM 1334 C CA . ILE A 1 177 ? -10.799 8.226 -1.188 1.00 52.62 177 ILE A CA 1
ATOM 1335 C C . ILE A 1 177 ? -10.864 7.028 -2.142 1.00 52.62 177 ILE A C 1
ATOM 1337 O O . ILE A 1 177 ? -10.500 7.207 -3.300 1.00 52.62 177 ILE A O 1
ATOM 1341 N N . TYR A 1 178 ? -11.299 5.845 -1.696 1.00 52.22 178 TYR A N 1
ATOM 1342 C CA . TYR A 1 178 ? -11.454 4.649 -2.539 1.00 52.22 178 TYR A CA 1
ATOM 1343 C C . TYR A 1 178 ? -12.881 4.073 -2.447 1.00 52.22 178 TYR A C 1
ATOM 1345 O O . TYR A 1 178 ? -13.585 4.198 -1.444 1.00 52.22 178 TYR A O 1
ATOM 1353 N N . SER A 1 179 ? -13.351 3.469 -3.536 1.00 49.72 179 SER A N 1
ATOM 1354 C CA . SER A 1 179 ? -14.783 3.305 -3.820 1.00 49.72 179 SER A CA 1
ATOM 1355 C C . SER A 1 179 ? -15.461 2.067 -3.243 1.00 49.72 179 SER A C 1
ATOM 1357 O O . SER A 1 179 ? -16.684 2.098 -3.141 1.00 49.72 179 SER A O 1
ATOM 1359 N N . ASP A 1 180 ? -14.742 1.019 -2.833 1.00 42.25 180 ASP A N 1
ATOM 1360 C CA . ASP A 1 180 ? -15.368 -0.309 -2.694 1.00 42.25 180 ASP A CA 1
ATOM 1361 C C . ASP A 1 180 ? -16.534 -0.383 -1.678 1.00 42.25 180 ASP A C 1
ATOM 1363 O O . ASP A 1 180 ? -17.343 -1.298 -1.771 1.00 42.25 180 ASP A O 1
ATOM 1367 N N . ASP A 1 181 ? -16.690 0.604 -0.778 1.00 44.00 181 ASP A N 1
ATOM 1368 C CA . ASP A 1 181 ? -17.869 0.775 0.097 1.00 44.00 181 ASP A CA 1
ATOM 1369 C C . ASP A 1 181 ? -18.084 2.235 0.603 1.00 44.00 181 ASP A C 1
ATOM 1371 O O . ASP A 1 181 ? -18.611 2.455 1.700 1.00 44.00 181 ASP A O 1
ATOM 1375 N N . LEU A 1 182 ? -17.665 3.256 -0.168 1.00 51.84 182 LEU A N 1
ATOM 1376 C CA . LEU A 1 182 ? -17.393 4.630 0.328 1.00 51.84 182 LEU A CA 1
ATOM 1377 C C . LEU A 1 182 ? -16.335 4.615 1.457 1.00 51.84 182 LEU A C 1
ATOM 1379 O O . LEU A 1 182 ? -16.506 5.156 2.553 1.00 51.84 182 LEU A O 1
ATOM 1383 N N . GLY A 1 183 ? -15.223 3.934 1.173 1.00 56.19 183 GLY A N 1
ATOM 1384 C CA . GLY A 1 183 ? -14.010 3.924 1.984 1.00 56.19 183 GLY A CA 1
ATOM 1385 C C . GLY A 1 183 ? -13.226 5.225 1.826 1.00 56.19 183 GLY A C 1
ATOM 1386 O O . GLY A 1 183 ? -12.649 5.474 0.778 1.00 56.19 183 GLY A O 1
ATOM 1387 N N . ILE A 1 184 ? -13.147 6.071 2.846 1.00 59.00 184 ILE A N 1
ATOM 1388 C CA . ILE A 1 184 ? -12.159 7.155 2.859 1.00 59.00 184 ILE A CA 1
ATOM 1389 C C . ILE A 1 184 ? -10.826 6.584 3.358 1.00 59.00 184 ILE A C 1
ATOM 1391 O O . ILE A 1 184 ? -10.638 6.433 4.562 1.00 59.00 184 ILE A O 1
ATOM 1395 N N . ASP A 1 185 ? -9.880 6.297 2.458 1.00 62.00 185 ASP A N 1
ATOM 1396 C CA . ASP A 1 185 ? -8.497 6.006 2.868 1.00 62.00 185 ASP A CA 1
ATOM 1397 C C . ASP A 1 185 ? -7.665 7.283 2.841 1.00 62.00 185 ASP A C 1
ATOM 1399 O O . ASP A 1 185 ? -7.118 7.694 1.817 1.00 62.00 185 ASP A O 1
ATOM 1403 N N . VAL A 1 186 ? -7.500 7.895 4.004 1.00 62.56 186 VAL A N 1
ATOM 1404 C CA . VAL A 1 186 ? -6.608 9.038 4.136 1.00 62.56 186 VAL A CA 1
ATOM 1405 C C . VAL A 1 186 ? -5.166 8.538 4.201 1.00 62.56 186 VAL A C 1
ATOM 1407 O O . VAL A 1 186 ? -4.682 8.110 5.249 1.00 62.56 186 VAL A O 1
ATOM 1410 N N . VAL A 1 187 ? -4.467 8.609 3.072 1.00 60.94 187 VAL A N 1
ATOM 1411 C CA 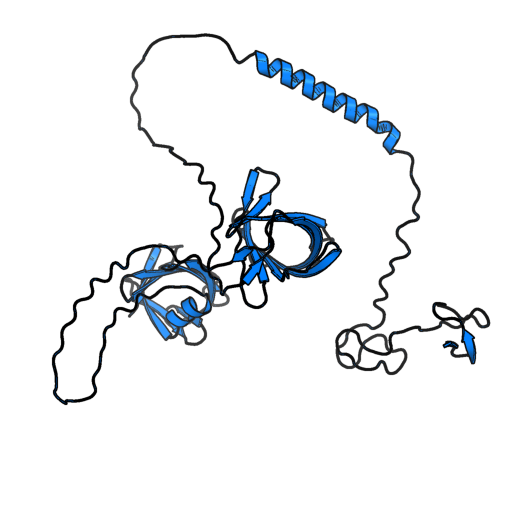. VAL A 1 187 ? -3.023 8.362 2.973 1.00 60.94 187 VAL A CA 1
ATOM 1412 C C . VAL A 1 187 ? -2.292 9.693 2.991 1.00 60.94 187 VAL A C 1
ATOM 1414 O O . VAL A 1 187 ? -2.585 10.530 2.149 1.00 60.94 187 VAL A O 1
ATOM 1417 N N . TYR A 1 188 ? -1.339 9.883 3.898 1.00 61.50 188 TYR A N 1
ATOM 1418 C CA . TYR A 1 188 ? -0.561 11.110 3.995 1.00 61.50 188 TYR A CA 1
ATOM 1419 C C . TYR A 1 188 ? 0.926 10.861 4.261 1.00 61.50 188 TYR A C 1
ATOM 1421 O O . TYR A 1 188 ? 1.314 9.956 4.999 1.00 61.50 188 TYR A O 1
ATOM 1429 N N . ASP A 1 189 ? 1.771 11.722 3.700 1.00 51.94 189 ASP A N 1
ATOM 1430 C CA . ASP A 1 189 ? 3.205 11.739 3.983 1.00 51.94 189 ASP A CA 1
ATOM 1431 C C . ASP A 1 189 ? 3.479 12.532 5.271 1.00 51.94 189 ASP A C 1
ATOM 1433 O O . ASP A 1 189 ? 3.108 13.704 5.390 1.00 51.94 189 ASP A O 1
ATOM 1437 N N . TYR A 1 190 ? 4.164 11.919 6.237 1.00 55.69 190 TYR A N 1
ATOM 1438 C CA . TYR A 1 190 ? 4.638 12.598 7.444 1.00 55.69 190 TYR A CA 1
ATOM 1439 C C . TYR A 1 190 ? 6.154 12.420 7.565 1.00 55.69 190 TYR A C 1
ATOM 1441 O O . TYR A 1 190 ? 6.673 11.381 7.969 1.00 55.69 190 TYR A O 1
ATOM 1449 N N . GLY A 1 191 ? 6.897 13.460 7.183 1.00 67.25 191 GLY A N 1
ATOM 1450 C CA . GLY A 1 191 ? 8.355 13.382 7.103 1.00 67.25 191 GLY A CA 1
ATOM 1451 C C . GLY A 1 191 ? 8.808 12.474 5.956 1.00 67.25 191 GLY A C 1
ATOM 1452 O O . GLY A 1 191 ? 8.491 12.749 4.804 1.00 67.25 191 GLY A O 1
ATOM 1453 N N . ASN A 1 192 ? 9.568 11.421 6.273 1.00 57.03 192 ASN A N 1
ATOM 1454 C CA . ASN A 1 192 ? 10.029 10.409 5.306 1.00 57.03 192 ASN A CA 1
ATOM 1455 C C . ASN A 1 192 ? 9.183 9.125 5.338 1.00 57.03 192 ASN A C 1
ATOM 1457 O O . ASN A 1 192 ? 9.501 8.168 4.627 1.00 57.03 192 ASN A O 1
ATOM 1461 N N . ASP A 1 193 ? 8.150 9.100 6.179 1.00 57.97 193 ASP A N 1
ATOM 1462 C CA . ASP A 1 193 ? 7.306 7.942 6.414 1.00 57.97 193 ASP A CA 1
ATOM 1463 C C . ASP A 1 193 ? 5.939 8.161 5.761 1.00 57.97 193 ASP A C 1
ATOM 1465 O O . ASP A 1 193 ? 5.346 9.240 5.843 1.00 57.97 193 ASP A O 1
ATOM 1469 N N . LEU A 1 194 ? 5.447 7.118 5.093 1.00 60.75 194 LEU A N 1
ATOM 1470 C CA . LEU A 1 194 ? 4.095 7.095 4.550 1.00 60.75 194 LEU A CA 1
ATOM 1471 C C . LEU A 1 194 ? 3.169 6.618 5.659 1.00 60.75 194 LEU A C 1
ATOM 1473 O O . LEU A 1 194 ? 3.330 5.496 6.143 1.00 60.75 194 LEU A O 1
ATOM 1477 N N . HIS A 1 195 ? 2.212 7.452 6.042 1.00 66.69 195 HIS A N 1
ATOM 1478 C CA . HIS A 1 195 ? 1.175 7.095 6.992 1.00 66.69 195 HIS A CA 1
ATOM 1479 C C . HIS A 1 195 ? -0.128 6.862 6.236 1.00 66.69 195 HIS A C 1
ATOM 1481 O O . HIS A 1 195 ? -0.504 7.650 5.372 1.00 66.69 195 HIS A O 1
ATOM 1487 N N . PHE A 1 196 ? -0.845 5.794 6.559 1.00 70.88 196 PHE A N 1
ATOM 1488 C CA . PHE A 1 196 ? -2.189 5.594 6.034 1.00 70.88 196 PHE A CA 1
ATOM 1489 C C . PHE A 1 196 ? -3.180 5.321 7.152 1.00 70.88 196 PHE A C 1
ATOM 1491 O O . PHE A 1 196 ? -2.882 4.614 8.114 1.00 70.88 196 PHE A O 1
ATOM 1498 N N . VAL A 1 197 ? -4.364 5.910 7.007 1.00 69.56 197 VAL A N 1
ATOM 1499 C CA . VAL A 1 197 ? -5.544 5.649 7.820 1.00 69.56 197 VAL A CA 1
ATOM 1500 C C . VAL A 1 197 ? -6.647 5.200 6.874 1.00 69.56 197 VAL A C 1
ATOM 1502 O O . VAL A 1 197 ? -7.131 5.986 6.063 1.00 69.56 197 VAL A O 1
ATOM 1505 N N . ARG A 1 198 ? -7.066 3.944 6.997 1.00 71.25 198 ARG A N 1
ATOM 1506 C CA . ARG A 1 198 ? -8.194 3.398 6.236 1.00 71.25 198 ARG A CA 1
ATOM 1507 C C . ARG A 1 198 ? -9.470 3.475 7.063 1.00 71.25 198 ARG A C 1
ATOM 1509 O O . ARG A 1 198 ? -9.518 2.927 8.166 1.00 71.25 198 ARG A O 1
ATOM 1516 N N . MET A 1 199 ? -10.504 4.129 6.539 1.00 70.44 199 MET A N 1
ATOM 1517 C CA . MET A 1 199 ? -11.818 4.203 7.182 1.00 70.44 199 MET A CA 1
ATOM 1518 C C . MET A 1 199 ? -12.953 4.122 6.161 1.00 70.44 199 MET A C 1
ATOM 1520 O O . MET A 1 199 ? -12.804 4.524 5.020 1.00 70.44 199 MET A O 1
ATOM 1524 N N . SER A 1 200 ? -14.122 3.633 6.568 1.00 69.19 200 SER A N 1
ATOM 1525 C CA . SER A 1 200 ? -15.312 3.583 5.706 1.00 69.19 200 SER A CA 1
ATOM 1526 C C . SER A 1 200 ? -16.380 4.525 6.235 1.00 69.19 200 SER A C 1
ATOM 1528 O O . SER A 1 200 ? -17.146 4.152 7.124 1.00 69.19 200 SER A O 1
ATOM 1530 N N . ILE A 1 201 ? -16.404 5.756 5.715 1.00 66.56 201 ILE A N 1
ATOM 1531 C CA . ILE A 1 201 ? -17.367 6.780 6.126 1.00 66.56 201 ILE A CA 1
ATOM 1532 C C . ILE A 1 201 ? -18.564 6.724 5.191 1.00 66.56 201 ILE A C 1
ATOM 1534 O O . ILE A 1 201 ? -18.472 6.993 3.996 1.00 66.56 201 ILE A O 1
ATOM 1538 N N . LYS A 1 202 ? -19.725 6.425 5.760 1.00 69.88 202 LYS A N 1
ATOM 1539 C CA . LYS A 1 202 ? -20.991 6.431 5.040 1.00 69.88 202 LYS A CA 1
ATOM 1540 C C . LYS A 1 202 ? -21.608 7.829 5.095 1.00 69.88 202 LYS A C 1
ATOM 1542 O O . LYS A 1 202 ? -21.494 8.502 6.119 1.00 69.88 202 LYS A O 1
ATOM 1547 N N . PRO A 1 203 ? -22.371 8.246 4.067 1.00 62.22 203 PRO A N 1
ATOM 1548 C CA . PRO A 1 203 ? -22.994 9.572 4.034 1.00 62.22 203 PRO A CA 1
ATOM 1549 C C . PRO A 1 203 ? -23.892 9.853 5.246 1.00 62.22 203 PRO A C 1
ATOM 1551 O O . PRO A 1 203 ? -24.041 10.992 5.666 1.00 62.22 203 PRO A O 1
ATOM 1554 N N . ASN A 1 204 ? -24.475 8.805 5.830 1.00 68.12 204 ASN A N 1
ATOM 1555 C CA . ASN A 1 204 ? -25.392 8.907 6.963 1.00 68.12 204 ASN A CA 1
ATOM 1556 C C . ASN A 1 204 ? -24.725 8.677 8.328 1.00 68.12 204 ASN A C 1
ATOM 1558 O O . ASN A 1 204 ? -25.442 8.533 9.324 1.00 68.12 204 ASN A O 1
ATOM 1562 N N . ASP A 1 205 ? -23.394 8.582 8.391 1.00 73.44 205 ASP A N 1
ATOM 1563 C CA . ASP A 1 205 ? -22.701 8.463 9.669 1.00 73.44 205 ASP A CA 1
ATOM 1564 C C . ASP A 1 205 ? -22.860 9.756 10.482 1.00 73.44 205 ASP A C 1
ATOM 1566 O O . ASP A 1 205 ? -22.844 10.869 9.959 1.00 73.44 205 ASP A O 1
ATOM 1570 N N . LYS A 1 206 ? -23.088 9.594 11.787 1.00 76.94 206 LYS A N 1
ATOM 1571 C CA . LYS A 1 206 ? -23.395 10.686 12.719 1.00 76.94 206 LYS A CA 1
ATOM 1572 C C . LYS A 1 206 ? -22.333 10.770 13.805 1.00 76.94 206 LYS A C 1
ATOM 1574 O O . LYS A 1 206 ? -21.596 9.813 14.037 1.00 76.94 206 LYS A O 1
ATOM 1579 N N . GLU A 1 207 ? -22.301 11.903 14.501 1.00 79.56 207 GLU A N 1
ATOM 1580 C CA . GLU A 1 207 ? -21.520 12.072 15.728 1.00 79.56 207 GLU A CA 1
ATOM 1581 C C . GLU A 1 207 ? -21.689 10.867 16.673 1.00 79.56 207 GLU A C 1
ATOM 1583 O O . GLU A 1 207 ? -22.784 10.330 16.856 1.00 79.56 207 GLU A O 1
ATOM 1588 N N . GLY A 1 208 ? -20.573 10.424 17.247 1.00 78.62 208 GLY A N 1
ATOM 1589 C CA . GLY A 1 208 ? -20.476 9.260 18.117 1.00 78.62 208 GLY A CA 1
ATOM 1590 C C . GLY A 1 208 ? -20.271 7.932 17.388 1.00 78.62 208 GLY A C 1
ATOM 1591 O O . GLY A 1 208 ? -20.010 6.936 18.062 1.00 78.62 208 GLY A O 1
ATOM 1592 N N . LYS A 1 209 ? -20.357 7.894 16.050 1.00 81.81 209 LYS A N 1
ATOM 1593 C CA . LYS A 1 209 ? -20.042 6.697 15.262 1.00 81.81 209 LYS A CA 1
ATOM 1594 C C . LYS A 1 209 ? -18.581 6.299 15.469 1.00 81.81 209 LYS A C 1
ATOM 1596 O O . LYS A 1 209 ? -17.688 7.140 15.421 1.00 81.81 209 LYS A O 1
ATOM 1601 N N . GLU A 1 210 ? -18.364 5.010 15.693 1.00 82.50 210 GLU A N 1
ATOM 1602 C CA . GLU A 1 210 ? -17.039 4.421 15.848 1.00 82.50 210 GLU A CA 1
ATOM 1603 C C . GLU A 1 210 ? -16.734 3.502 14.665 1.00 82.50 210 GLU A C 1
ATOM 1605 O O . GLU A 1 210 ? -17.607 2.764 14.189 1.00 82.50 210 GLU A O 1
ATOM 1610 N N . TRP A 1 211 ? -15.484 3.545 14.220 1.00 78.62 211 TRP A N 1
ATOM 1611 C CA . TRP A 1 211 ? -14.915 2.639 13.236 1.00 78.62 211 TRP A CA 1
ATOM 1612 C C . TRP A 1 211 ? -13.655 2.021 13.804 1.00 78.62 211 TRP A C 1
ATOM 1614 O O . TRP A 1 211 ? -12.867 2.679 14.482 1.00 78.62 211 TRP A O 1
ATOM 1624 N N . VAL A 1 212 ? -13.465 0.751 13.482 1.00 73.31 212 VAL A N 1
ATOM 1625 C CA . VAL A 1 212 ? -12.182 0.085 13.653 1.00 73.31 212 VAL A CA 1
ATOM 1626 C C . VAL A 1 212 ? -11.520 0.115 12.287 1.00 73.31 212 VAL A C 1
ATOM 1628 O O . VAL A 1 212 ? -12.062 -0.432 11.327 1.00 73.31 212 VAL A O 1
ATOM 1631 N N . GLY A 1 213 ? -10.411 0.835 12.200 1.00 72.19 213 GLY A N 1
ATOM 1632 C CA . GLY A 1 213 ? -9.606 0.975 10.998 1.00 72.19 213 GLY A CA 1
ATOM 1633 C C . GLY A 1 213 ? -8.176 0.519 11.241 1.00 72.19 213 GLY A C 1
ATOM 1634 O O . GLY A 1 213 ? -7.796 0.138 12.350 1.00 72.19 213 GLY A O 1
ATOM 1635 N N . GLU A 1 214 ? -7.379 0.594 10.186 1.00 72.44 214 GLU A N 1
ATOM 1636 C CA . GLU A 1 214 ? -5.942 0.360 10.260 1.00 72.44 214 GLU A CA 1
ATOM 1637 C C . GLU A 1 214 ? -5.234 1.710 10.175 1.00 72.44 214 GLU A C 1
ATOM 1639 O O . GLU A 1 214 ? -5.496 2.505 9.267 1.00 72.44 214 GLU A O 1
ATOM 1644 N N . TYR A 1 215 ? -4.350 1.962 11.137 1.00 73.50 215 TYR A N 1
ATOM 1645 C CA . TYR A 1 215 ? -3.327 2.986 11.029 1.00 73.50 215 TYR A CA 1
ATOM 1646 C C . TYR A 1 215 ? -2.000 2.302 10.765 1.00 73.50 215 TYR A C 1
ATOM 1648 O O . TYR A 1 215 ? -1.625 1.381 11.483 1.00 73.50 215 TYR A O 1
ATOM 1656 N N . ALA A 1 216 ? -1.251 2.755 9.779 1.00 69.69 216 ALA A N 1
ATOM 1657 C CA . ALA A 1 216 ? 0.027 2.139 9.479 1.00 69.69 216 ALA A CA 1
ATOM 1658 C C . ALA A 1 216 ? 1.039 3.168 9.021 1.00 69.69 216 ALA A C 1
ATOM 1660 O O . ALA A 1 216 ? 0.690 4.165 8.393 1.00 69.69 216 ALA A O 1
ATOM 1661 N N . PHE A 1 217 ? 2.299 2.894 9.338 1.00 71.69 217 PHE A N 1
ATOM 1662 C CA . PHE A 1 217 ? 3.433 3.658 8.849 1.00 71.69 217 PHE A CA 1
ATOM 1663 C C . PHE A 1 217 ? 4.690 2.798 8.815 1.00 71.69 217 PHE A C 1
ATOM 1665 O O . PHE A 1 217 ? 4.892 1.963 9.693 1.00 71.69 217 PHE A O 1
ATOM 1672 N N . THR A 1 218 ? 5.502 2.969 7.769 1.00 63.19 218 THR A N 1
ATOM 1673 C CA . THR A 1 218 ? 6.828 2.346 7.562 1.00 63.19 218 THR A CA 1
ATOM 1674 C C . THR A 1 218 ? 6.992 0.957 8.200 1.00 63.19 218 THR A C 1
ATOM 1676 O O . THR A 1 218 ? 7.787 0.739 9.110 1.00 63.19 218 THR A O 1
ATOM 1679 N N . GLY A 1 219 ? 6.218 -0.015 7.704 1.00 63.28 219 GLY A N 1
ATOM 1680 C CA . GLY A 1 219 ? 6.324 -1.425 8.108 1.00 63.28 219 GLY A CA 1
ATOM 1681 C C . GLY A 1 219 ? 5.625 -1.799 9.420 1.00 63.28 219 GLY A C 1
ATOM 1682 O O . GLY A 1 219 ? 5.636 -2.972 9.782 1.00 63.28 219 GLY A O 1
ATOM 1683 N N . MET A 1 220 ? 4.988 -0.849 10.100 1.00 67.75 220 MET A N 1
ATOM 1684 C CA . MET A 1 220 ? 4.158 -1.092 11.277 1.00 67.75 220 MET A CA 1
ATOM 1685 C C . MET A 1 220 ? 2.684 -0.863 10.954 1.00 67.75 220 MET A C 1
ATOM 1687 O O . MET A 1 220 ? 2.335 0.027 10.177 1.00 67.75 220 MET A O 1
ATOM 1691 N N . ARG A 1 221 ? 1.826 -1.684 11.560 1.00 74.31 221 ARG A N 1
ATOM 1692 C CA . ARG A 1 221 ? 0.368 -1.636 11.437 1.00 74.31 221 ARG A CA 1
ATOM 1693 C C . ARG A 1 221 ? -0.230 -1.678 12.831 1.00 74.31 221 ARG A C 1
ATOM 1695 O O . ARG A 1 221 ? 0.166 -2.508 13.644 1.00 74.31 221 ARG A O 1
ATOM 1702 N N . PHE A 1 222 ? -1.165 -0.783 13.077 1.00 75.81 222 PHE A N 1
ATOM 1703 C CA . PHE A 1 222 ? -1.819 -0.570 14.351 1.00 75.81 222 PHE A CA 1
ATOM 1704 C C . PHE A 1 222 ? -3.322 -0.630 14.120 1.00 75.81 222 PHE A C 1
ATOM 1706 O O . PHE A 1 222 ? -3.843 0.015 13.204 1.00 75.81 222 PHE A O 1
ATOM 1713 N N . ASP A 1 223 ? -4.026 -1.354 14.982 1.00 77.06 223 ASP A N 1
ATOM 1714 C CA . ASP A 1 223 ? -5.474 -1.231 15.039 1.00 77.06 223 ASP A CA 1
ATOM 1715 C C . ASP A 1 223 ? -5.796 0.157 15.604 1.00 77.06 223 ASP A C 1
ATOM 1717 O O . ASP A 1 223 ? -5.279 0.565 16.650 1.00 77.06 223 ASP A O 1
ATOM 1721 N N . ALA A 1 224 ? -6.636 0.909 14.905 1.00 73.88 224 ALA A N 1
ATOM 1722 C CA . ALA A 1 224 ? -7.076 2.225 15.336 1.00 73.88 224 ALA A CA 1
ATOM 1723 C C . ALA A 1 224 ? -8.588 2.214 15.532 1.00 73.88 224 ALA A C 1
ATOM 1725 O O . ALA A 1 224 ? -9.342 1.822 14.643 1.00 73.88 224 ALA A O 1
ATOM 1726 N N . VAL A 1 225 ? -9.042 2.689 16.690 1.00 77.00 225 VAL A N 1
ATOM 1727 C CA . VAL A 1 225 ? -10.456 2.994 16.901 1.00 77.00 225 VAL A CA 1
ATOM 1728 C C . VAL A 1 225 ? -10.644 4.481 16.667 1.00 77.00 225 VAL A C 1
ATOM 1730 O O . VAL A 1 225 ? -10.136 5.313 17.418 1.00 77.00 225 VAL A O 1
ATOM 1733 N N . LEU A 1 226 ? -11.363 4.817 15.606 1.00 74.25 226 LEU A N 1
ATOM 1734 C CA . LEU A 1 226 ? -11.709 6.185 15.258 1.00 74.25 226 LEU A CA 1
ATOM 1735 C C . LEU A 1 226 ? -13.140 6.450 15.689 1.00 74.25 226 LEU A C 1
ATOM 1737 O O . LEU A 1 226 ? -14.040 5.671 15.388 1.00 74.25 226 LEU A O 1
ATOM 1741 N N . LYS A 1 227 ? -13.361 7.570 16.362 1.00 80.06 227 LYS A N 1
ATOM 1742 C CA . LYS A 1 227 ? -14.678 8.028 16.778 1.00 80.06 227 LYS A CA 1
ATOM 1743 C C . LYS A 1 227 ? -14.966 9.373 16.142 1.00 80.06 227 LYS A C 1
ATOM 1745 O O . LYS A 1 227 ? -14.223 10.329 16.355 1.00 80.06 227 LYS A O 1
ATOM 1750 N N . LEU A 1 228 ? -16.058 9.463 15.389 1.00 79.44 228 LEU A N 1
ATOM 1751 C CA . LEU A 1 228 ? -16.522 10.735 14.852 1.00 79.44 228 LEU A CA 1
ATOM 1752 C C . LEU A 1 228 ? -17.009 11.592 16.000 1.00 79.44 228 LEU A C 1
ATOM 1754 O O . LEU A 1 228 ? -18.024 11.295 16.626 1.00 79.44 228 LEU A O 1
ATOM 1758 N N . LYS A 1 229 ? -16.263 12.645 16.279 1.00 80.50 229 LYS A N 1
ATOM 1759 C CA . LYS A 1 229 ? -16.553 13.569 17.361 1.00 80.50 229 LYS A CA 1
ATOM 1760 C C . LYS A 1 229 ? -17.490 14.671 16.907 1.00 80.50 229 LYS A C 1
ATOM 1762 O O . LYS A 1 229 ? -18.354 15.084 17.659 1.00 80.50 229 LYS A O 1
ATOM 1767 N N . GLU A 1 230 ? -17.299 15.170 15.693 1.00 80.38 230 GLU A N 1
ATOM 1768 C CA . GLU A 1 230 ? -18.067 16.303 15.195 1.00 80.38 230 GLU A CA 1
ATOM 1769 C C . GLU A 1 230 ? -18.151 16.243 13.671 1.00 80.38 230 GLU A C 1
ATOM 1771 O O . GLU A 1 230 ? -17.163 15.937 13.000 1.00 80.38 230 GLU A O 1
ATOM 1776 N N . VAL A 1 231 ? -19.324 16.567 13.126 1.00 76.81 231 VAL A N 1
ATOM 1777 C CA . VAL A 1 231 ? -19.512 16.787 11.689 1.00 76.81 231 VAL A CA 1
ATOM 1778 C C . VAL A 1 231 ? -20.042 18.194 11.483 1.00 76.81 231 VAL A C 1
ATOM 1780 O O . VAL A 1 231 ? -21.162 18.518 11.877 1.00 76.81 231 VAL A O 1
ATOM 1783 N N . LYS A 1 232 ? -19.246 19.032 10.827 1.00 81.62 232 LYS A N 1
ATOM 1784 C CA . LYS A 1 232 ? -19.648 20.365 10.381 1.00 81.62 232 LYS A CA 1
ATOM 1785 C C . LYS A 1 232 ? -19.954 20.298 8.898 1.00 81.62 232 LYS A C 1
ATOM 1787 O O . LYS A 1 232 ? -19.092 20.592 8.070 1.00 81.62 232 LYS A O 1
ATOM 1792 N N . HIS A 1 233 ? -21.179 19.901 8.568 1.00 75.38 233 HIS A N 1
ATOM 1793 C CA . HIS A 1 233 ? -21.648 19.934 7.187 1.00 75.38 233 HIS A CA 1
ATOM 1794 C C . HIS A 1 233 ? -21.564 21.359 6.634 1.00 75.38 233 HIS A C 1
ATOM 1796 O O . HIS A 1 233 ? -22.023 22.317 7.262 1.00 75.38 233 HIS A O 1
ATOM 1802 N N . LYS A 1 234 ? -20.994 21.491 5.440 1.00 66.62 234 LYS A N 1
ATOM 1803 C CA . LYS A 1 234 ? -21.019 22.718 4.649 1.00 66.62 234 LYS A CA 1
ATOM 1804 C C . LYS A 1 234 ? -21.732 22.406 3.342 1.00 66.62 234 LYS A C 1
ATOM 1806 O O . LYS A 1 234 ? -21.115 21.907 2.420 1.00 66.62 234 LYS A O 1
ATOM 1811 N N . GLY A 1 235 ? -23.024 22.710 3.267 1.00 66.88 235 GLY A N 1
ATOM 1812 C CA . GLY A 1 235 ? -23.796 22.573 2.029 1.00 66.88 235 GLY A CA 1
ATOM 1813 C C . GLY A 1 235 ? -24.456 21.208 1.827 1.00 66.88 235 GLY A C 1
ATOM 1814 O O . GLY A 1 235 ? -24.669 20.449 2.773 1.00 66.88 235 GLY A O 1
ATOM 1815 N N . GLU A 1 236 ? -24.860 20.954 0.584 1.00 68.44 236 GLU A N 1
ATOM 1816 C CA . GLU A 1 236 ? -25.573 19.742 0.175 1.00 68.44 236 GLU A CA 1
ATOM 1817 C C . GLU A 1 236 ? -24.606 18.578 -0.085 1.00 68.44 236 GLU A C 1
ATOM 1819 O O . GLU A 1 236 ? -23.393 18.762 -0.209 1.00 68.44 236 GLU A O 1
ATOM 1824 N N . ALA A 1 237 ? -25.141 17.356 -0.154 1.00 66.88 237 ALA A N 1
ATOM 1825 C CA . ALA A 1 237 ? -24.364 16.219 -0.625 1.00 66.88 237 ALA A CA 1
ATOM 1826 C C . ALA A 1 237 ? -23.922 16.486 -2.068 1.00 66.88 237 ALA A C 1
ATOM 1828 O O . ALA A 1 237 ? -24.746 16.813 -2.923 1.00 66.88 237 ALA A O 1
ATOM 1829 N N . VAL A 1 238 ? -22.632 16.335 -2.339 1.00 67.69 238 VAL A N 1
ATOM 1830 C CA . VAL A 1 238 ? -22.073 16.538 -3.670 1.00 67.69 238 VAL A CA 1
ATOM 1831 C C . VAL A 1 238 ? -21.849 15.189 -4.323 1.00 67.69 238 VAL A C 1
ATOM 1833 O O . VAL A 1 238 ? -21.358 14.247 -3.693 1.00 67.69 238 VAL A O 1
ATOM 1836 N N . LYS A 1 239 ? -22.252 15.105 -5.595 1.00 69.25 239 LYS A N 1
ATOM 1837 C CA . LYS A 1 239 ? -21.924 13.971 -6.447 1.00 69.25 239 LYS A CA 1
ATOM 1838 C C . LYS A 1 239 ? -20.438 14.056 -6.758 1.00 69.25 239 LYS A C 1
ATOM 1840 O O . LYS A 1 239 ? -20.003 14.982 -7.436 1.00 69.25 239 LYS A O 1
ATOM 1845 N N . VAL A 1 240 ? -19.683 13.105 -6.241 1.00 62.47 240 VAL A N 1
ATOM 1846 C CA . VAL A 1 240 ? -18.284 12.927 -6.592 1.00 62.47 240 VAL A CA 1
ATOM 1847 C C . VAL A 1 240 ? -18.267 12.289 -7.976 1.00 62.47 240 VAL A C 1
ATOM 1849 O O . VAL A 1 240 ? -18.778 11.183 -8.166 1.00 62.47 240 VAL A O 1
ATOM 1852 N N . THR A 1 241 ? -17.767 13.033 -8.957 1.00 55.06 241 THR A N 1
ATOM 1853 C CA . THR A 1 241 ? -17.612 12.577 -10.341 1.00 55.06 241 THR A CA 1
ATOM 1854 C C . THR A 1 241 ? -16.142 12.326 -10.629 1.00 55.06 241 THR A C 1
ATOM 1856 O O . THR A 1 241 ? -15.292 13.076 -10.145 1.00 55.06 241 THR A O 1
ATOM 1859 N N . GLU A 1 242 ? -15.861 11.313 -11.444 1.00 54.06 242 GLU A N 1
ATOM 1860 C CA . GLU A 1 242 ? -14.532 11.047 -11.994 1.00 54.06 242 GLU A CA 1
ATOM 1861 C C . GLU A 1 242 ? -13.978 12.328 -12.649 1.00 54.06 242 GLU A C 1
ATOM 1863 O O . GLU A 1 242 ? -14.596 12.894 -13.558 1.00 54.06 242 GLU A O 1
ATOM 1868 N N . GLU A 1 243 ? -12.839 12.832 -12.168 1.00 46.97 243 GLU A N 1
ATOM 1869 C CA . GLU A 1 243 ? -12.164 13.962 -12.806 1.00 46.97 243 GLU A CA 1
ATOM 1870 C C . GLU A 1 243 ? -11.407 13.437 -14.028 1.00 46.97 243 GLU A C 1
ATOM 1872 O O . GLU A 1 243 ? -10.236 13.071 -13.958 1.00 46.97 243 GLU A O 1
ATOM 1877 N N . ARG A 1 244 ? -12.090 13.369 -15.177 1.00 41.34 244 ARG A N 1
ATOM 1878 C CA . ARG A 1 244 ? -11.403 13.180 -16.458 1.00 41.34 244 ARG A CA 1
ATOM 1879 C C . ARG A 1 244 ? -10.554 14.414 -16.708 1.00 41.34 244 ARG A C 1
ATOM 1881 O O . ARG A 1 244 ? -11.094 15.480 -17.003 1.00 41.34 244 ARG A O 1
ATOM 1888 N N . THR A 1 245 ? -9.237 14.272 -16.600 1.00 40.25 245 THR A N 1
ATOM 1889 C CA . THR A 1 245 ? -8.295 15.298 -17.049 1.00 40.25 245 THR A CA 1
ATOM 1890 C C . THR A 1 245 ? -8.635 15.647 -18.492 1.00 40.25 245 THR A C 1
ATOM 1892 O O . THR A 1 245 ? -8.541 14.800 -19.382 1.00 40.25 245 THR A O 1
ATOM 1895 N N . ALA A 1 246 ? -9.105 16.873 -18.704 1.00 41.47 246 ALA A N 1
ATOM 1896 C CA . ALA A 1 246 ? -9.407 17.396 -20.021 1.00 41.47 246 ALA A CA 1
ATOM 1897 C C . ALA A 1 246 ? -8.088 17.613 -20.769 1.00 41.47 246 ALA A C 1
ATOM 1899 O O . ALA A 1 246 ? -7.515 18.691 -20.688 1.00 41.47 246 ALA A O 1
ATOM 1900 N N . ASP A 1 247 ? -7.607 16.589 -21.470 1.00 41.69 247 ASP A N 1
ATOM 1901 C CA . ASP A 1 247 ? -6.581 16.757 -22.493 1.00 41.69 247 ASP A CA 1
ATOM 1902 C C . ASP A 1 247 ? -6.887 15.880 -23.720 1.00 41.69 247 ASP A C 1
ATOM 1904 O O . ASP A 1 247 ? -6.867 14.651 -23.685 1.00 41.69 247 ASP A O 1
ATOM 1908 N N . ASP A 1 248 ? -7.217 16.606 -24.788 1.00 44.03 248 ASP A N 1
ATOM 1909 C CA . ASP A 1 248 ? -7.014 16.339 -26.213 1.00 44.03 248 ASP A CA 1
ATOM 1910 C C . ASP A 1 248 ? -7.657 15.100 -26.872 1.00 44.03 248 ASP A C 1
ATOM 1912 O O . ASP A 1 248 ? -7.023 14.090 -27.171 1.00 44.03 248 ASP A O 1
ATOM 1916 N N . SER A 1 249 ? -8.934 15.233 -27.244 1.00 38.50 249 SER A N 1
ATOM 1917 C CA . SER A 1 249 ? -9.461 14.551 -28.435 1.00 38.50 249 SER A CA 1
ATOM 1918 C C . SER A 1 249 ? -10.377 15.484 -29.225 1.00 38.50 249 SER A C 1
ATOM 1920 O O . SER A 1 249 ? -11.601 15.464 -29.121 1.00 38.50 249 SER A O 1
ATOM 1922 N N . SER A 1 250 ? -9.765 16.324 -30.060 1.00 40.88 250 SER A N 1
ATOM 1923 C CA . SER A 1 250 ? -10.447 16.826 -31.253 1.00 40.88 250 SER A CA 1
ATOM 1924 C C . SER A 1 250 ? -10.445 15.721 -32.318 1.00 40.88 250 SER A C 1
ATOM 1926 O O . SER A 1 250 ? -9.593 15.670 -33.202 1.00 40.88 250 SER A O 1
ATOM 1928 N N . GLU A 1 251 ? -11.394 14.788 -32.218 1.00 37.28 251 GLU A N 1
ATOM 1929 C CA . GLU A 1 251 ? -11.661 13.839 -33.302 1.00 37.28 251 GLU A CA 1
ATOM 1930 C C . GLU A 1 251 ? -12.236 14.598 -34.503 1.00 37.28 251 GLU A C 1
ATOM 1932 O O . GLU A 1 251 ? -13.364 15.096 -34.495 1.00 37.28 251 GLU A O 1
ATOM 1937 N N . THR A 1 252 ? -11.432 14.697 -35.561 1.00 36.22 252 THR A N 1
ATOM 1938 C CA . THR A 1 252 ? -11.928 15.027 -36.894 1.00 36.22 252 THR A CA 1
ATOM 1939 C C . THR A 1 252 ? -12.524 13.760 -37.492 1.00 36.22 252 THR A C 1
ATOM 1941 O O . THR A 1 252 ? -11.823 12.794 -37.780 1.00 36.22 252 THR A O 1
ATOM 1944 N N . VAL A 1 253 ? -13.846 13.765 -37.653 1.00 38.59 253 VAL A N 1
ATOM 1945 C CA . VAL A 1 253 ? -14.586 12.736 -38.386 1.00 38.59 253 VAL A CA 1
ATOM 1946 C C . VAL A 1 253 ? -14.183 12.825 -39.859 1.00 38.59 253 VAL A C 1
ATOM 1948 O O . VAL A 1 253 ? -14.518 13.799 -40.533 1.00 38.59 253 VAL A O 1
ATOM 1951 N N . ILE A 1 254 ? -13.456 11.823 -40.354 1.00 35.72 254 ILE A N 1
ATOM 1952 C CA . ILE A 1 254 ? -13.357 11.539 -41.787 1.00 35.72 254 ILE A CA 1
ATOM 1953 C C . ILE A 1 254 ? -14.101 10.229 -42.024 1.00 35.72 254 ILE A C 1
ATOM 1955 O O . ILE A 1 254 ? -13.629 9.153 -41.658 1.00 35.72 254 ILE A O 1
ATOM 1959 N N . ASP A 1 255 ? -15.285 10.361 -42.616 1.00 41.66 255 ASP A N 1
ATOM 1960 C CA . ASP A 1 255 ? -15.976 9.275 -43.295 1.00 41.66 255 ASP A CA 1
ATOM 1961 C C . ASP A 1 255 ? -15.149 8.860 -44.513 1.00 41.66 255 ASP A C 1
ATOM 1963 O O . ASP A 1 255 ? -14.850 9.707 -45.351 1.00 41.66 255 ASP A O 1
ATOM 1967 N N . ASP A 1 256 ? -14.846 7.570 -44.658 1.00 35.66 256 ASP A N 1
ATOM 1968 C CA . ASP A 1 256 ? -14.700 6.988 -45.990 1.00 35.66 256 ASP A CA 1
ATOM 1969 C C . ASP A 1 256 ? -15.080 5.501 -46.010 1.00 35.66 256 ASP A C 1
ATOM 1971 O O . ASP A 1 256 ? -14.463 4.629 -45.396 1.00 35.66 256 ASP A O 1
ATOM 1975 N N . ASN A 1 257 ? -16.139 5.247 -46.777 1.00 48.16 257 ASN A N 1
ATOM 1976 C CA . ASN A 1 257 ? -16.564 3.953 -47.290 1.00 48.16 257 ASN A CA 1
ATOM 1977 C C . ASN A 1 257 ? -15.491 3.364 -48.217 1.00 48.16 257 ASN A C 1
ATOM 1979 O O . ASN A 1 257 ? -15.123 4.004 -49.200 1.00 48.16 257 ASN A O 1
ATOM 1983 N N . SER A 1 258 ? -15.132 2.089 -48.044 1.00 42.62 258 SER A N 1
ATOM 1984 C CA . SER A 1 258 ? -14.981 1.192 -49.199 1.00 42.62 258 SER A CA 1
ATOM 1985 C C . SER A 1 258 ? -15.018 -0.287 -48.817 1.00 42.62 258 SER A C 1
ATOM 1987 O O . SER A 1 258 ? -14.506 -0.730 -47.791 1.00 42.62 258 SER A O 1
ATOM 1989 N N . ASP A 1 259 ? -15.679 -1.024 -49.700 1.00 43.81 259 ASP A N 1
ATOM 1990 C CA . ASP A 1 259 ? -16.016 -2.435 -49.648 1.00 43.81 259 ASP A CA 1
ATOM 1991 C C . ASP A 1 259 ? -14.841 -3.390 -49.953 1.00 43.81 259 ASP A C 1
ATOM 1993 O O . ASP A 1 259 ? -14.052 -3.172 -50.869 1.00 43.81 259 ASP A O 1
ATOM 1997 N N . ASN A 1 260 ? -14.897 -4.550 -49.283 1.00 39.81 260 ASN A N 1
ATOM 1998 C CA . ASN A 1 260 ? -14.688 -5.904 -49.823 1.00 39.81 260 ASN A CA 1
ATOM 1999 C C . ASN A 1 260 ? -13.264 -6.383 -50.206 1.00 39.81 260 ASN A C 1
ATOM 2001 O O . ASN A 1 260 ? -12.737 -6.073 -51.268 1.00 39.81 260 ASN A O 1
ATOM 2005 N N . SER A 1 261 ? -12.715 -7.329 -49.428 1.00 35.66 261 SER A N 1
ATOM 2006 C CA . SER A 1 261 ? -12.353 -8.677 -49.924 1.00 35.66 261 SER A CA 1
ATOM 2007 C C . SER A 1 261 ? -11.813 -9.582 -48.808 1.00 35.66 261 SER A C 1
ATOM 2009 O O . SER A 1 261 ? -11.146 -9.150 -47.872 1.00 35.66 261 SER A O 1
ATOM 2011 N N . SER A 1 262 ? -12.130 -10.873 -48.909 1.00 43.78 262 SER A N 1
ATOM 2012 C CA . SER A 1 262 ? -11.690 -11.927 -47.998 1.00 43.78 262 SER A CA 1
ATOM 2013 C C . SER A 1 262 ? -10.195 -12.239 -48.124 1.00 43.78 262 SER A C 1
ATOM 2015 O O . SER A 1 262 ? -9.755 -12.630 -49.204 1.00 43.78 262 SER A O 1
ATOM 2017 N N . SER A 1 263 ? -9.456 -12.246 -47.012 1.00 36.41 263 SER A N 1
ATOM 2018 C CA . SER A 1 263 ? -8.399 -13.240 -46.769 1.00 36.41 263 SER A CA 1
ATOM 2019 C C . SER A 1 263 ? -7.963 -13.249 -45.299 1.00 36.41 263 S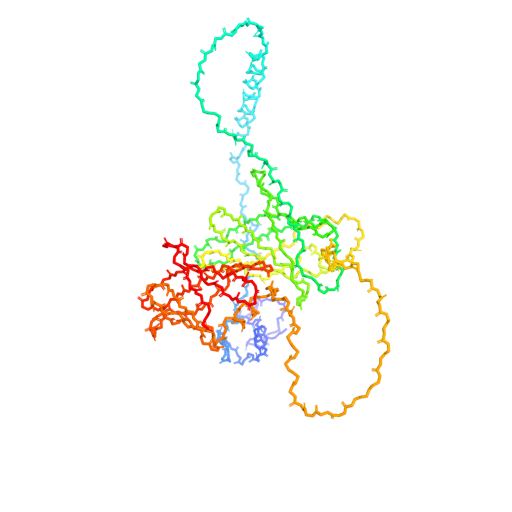ER A C 1
ATOM 2021 O O . SER A 1 263 ? -7.698 -12.199 -44.730 1.00 36.41 263 SER A O 1
ATOM 2023 N N . THR A 1 264 ? -7.881 -14.458 -44.742 1.00 33.28 264 THR A N 1
ATOM 2024 C CA . THR A 1 264 ? -6.971 -14.931 -43.681 1.00 33.28 264 THR A CA 1
ATOM 2025 C C . THR A 1 264 ? -6.819 -14.095 -42.400 1.00 33.28 264 THR A C 1
ATOM 2027 O O . THR A 1 264 ? -6.181 -13.049 -42.371 1.00 33.28 264 THR A O 1
ATOM 2030 N N . TYR A 1 265 ? -7.312 -14.662 -41.294 1.00 33.94 265 TYR A N 1
ATOM 2031 C CA . TYR A 1 265 ? -7.024 -14.252 -39.917 1.00 33.94 265 TYR A CA 1
ATOM 2032 C C . TYR A 1 265 ? -5.508 -14.118 -39.675 1.00 33.94 265 TYR A C 1
ATOM 2034 O O . TYR A 1 265 ? -4.802 -15.110 -39.520 1.00 33.94 265 TYR A O 1
ATOM 2042 N N . ASN A 1 266 ? -5.026 -12.878 -39.635 1.00 42.81 266 ASN A N 1
ATOM 2043 C CA . ASN A 1 266 ? -3.856 -12.435 -38.878 1.00 42.81 266 ASN A CA 1
ATOM 2044 C C . ASN A 1 266 ? -4.018 -10.930 -38.630 1.00 42.81 266 ASN A C 1
ATOM 2046 O O . ASN A 1 266 ? -3.428 -10.088 -39.299 1.00 42.81 266 ASN A O 1
ATOM 2050 N N . SER A 1 267 ? -4.891 -10.597 -37.678 1.00 33.22 267 SER A N 1
ATOM 2051 C CA . SER A 1 267 ? -5.091 -9.228 -37.207 1.00 33.22 267 SER A CA 1
ATOM 2052 C C . SER A 1 267 ? -4.108 -8.938 -36.075 1.00 33.22 267 SER A C 1
ATOM 2054 O O . SER A 1 267 ? -4.470 -8.943 -34.901 1.00 33.22 267 SER A O 1
ATOM 2056 N N . SER A 1 268 ? -2.853 -8.665 -36.425 1.00 41.81 268 SER A N 1
ATOM 2057 C CA . SER A 1 268 ? -1.981 -7.831 -35.600 1.00 41.81 268 SER A CA 1
ATOM 2058 C C . SER A 1 268 ? -2.434 -6.379 -35.758 1.00 41.81 268 SER A C 1
ATOM 2060 O O . SER A 1 268 ? -1.814 -5.593 -36.470 1.00 41.81 268 SER A O 1
ATOM 2062 N N . ASN A 1 269 ? -3.552 -6.045 -35.111 1.00 32.59 269 ASN A N 1
ATOM 2063 C CA . ASN A 1 269 ? -3.902 -4.661 -34.834 1.00 32.59 269 ASN A CA 1
ATOM 2064 C C . ASN A 1 269 ? -2.938 -4.182 -33.753 1.00 32.59 269 ASN A C 1
ATOM 2066 O O . ASN A 1 269 ? -3.158 -4.397 -32.563 1.00 32.59 269 ASN A O 1
ATOM 2070 N N . THR A 1 270 ? -1.846 -3.547 -34.167 1.00 42.47 270 THR A N 1
ATOM 2071 C CA . THR A 1 270 ? -1.048 -2.680 -33.299 1.00 42.47 270 THR A CA 1
ATOM 2072 C C . THR A 1 270 ? -1.824 -1.387 -33.072 1.00 42.47 270 THR A C 1
ATOM 2074 O O . THR A 1 270 ? -1.416 -0.307 -33.493 1.00 42.47 270 THR A O 1
ATOM 2077 N N . SER A 1 271 ? -2.984 -1.503 -32.429 1.00 42.53 271 SER A N 1
ATOM 2078 C CA . SER A 1 271 ? -3.577 -0.389 -31.710 1.00 42.53 271 SER A CA 1
ATOM 2079 C C . SER A 1 271 ? -2.574 -0.071 -30.610 1.00 42.53 271 SER A C 1
ATOM 2081 O O . SER A 1 271 ? -2.355 -0.900 -29.727 1.00 42.53 271 SER A O 1
ATOM 2083 N N . SER A 1 272 ? -1.897 1.071 -30.703 1.00 49.00 272 SER A N 1
ATOM 2084 C CA . SER A 1 272 ? -1.017 1.578 -29.652 1.00 49.00 272 SER A CA 1
ATOM 2085 C C . SER A 1 272 ? -1.876 1.920 -28.434 1.00 49.00 272 SER A C 1
ATOM 2087 O O . SER A 1 272 ? -2.185 3.081 -28.183 1.00 49.00 272 SER A O 1
ATOM 2089 N N . SER A 1 273 ? -2.335 0.898 -27.710 1.00 60.72 273 SER A N 1
ATOM 2090 C CA . SER A 1 273 ? -3.014 1.059 -26.437 1.00 60.72 273 SER A CA 1
ATOM 2091 C C . SER A 1 273 ? -1.980 1.639 -25.485 1.00 60.72 273 SER A C 1
ATOM 2093 O O . SER A 1 273 ? -1.069 0.929 -25.049 1.00 60.72 273 SER A O 1
ATOM 2095 N N . SER A 1 274 ? -2.084 2.945 -25.242 1.00 76.31 274 SER A N 1
ATOM 2096 C CA . SER A 1 274 ? -1.293 3.634 -24.231 1.00 76.31 274 SER A CA 1
ATOM 2097 C C . SER A 1 274 ? -1.421 2.854 -22.927 1.00 76.31 274 SER A C 1
ATOM 2099 O O . SER A 1 274 ? -2.527 2.660 -22.418 1.00 76.31 274 SER A O 1
ATOM 2101 N N . ARG A 1 275 ? -0.306 2.312 -22.434 1.00 85.56 275 ARG A N 1
ATOM 2102 C CA . ARG A 1 275 ? -0.290 1.619 -21.148 1.00 85.56 275 ARG A CA 1
ATOM 2103 C C . ARG A 1 275 ? -0.291 2.691 -20.072 1.00 85.56 275 ARG A C 1
ATOM 2105 O O . ARG A 1 275 ? 0.571 3.563 -20.092 1.00 85.56 275 ARG A O 1
ATOM 2112 N N . THR A 1 276 ? -1.229 2.611 -19.140 1.00 89.12 276 THR A N 1
ATOM 2113 C CA . THR A 1 276 ? -1.273 3.483 -17.965 1.00 89.12 276 THR A CA 1
ATOM 2114 C C . THR A 1 276 ? -1.413 2.655 -16.695 1.00 89.12 276 THR A C 1
ATOM 2116 O O . THR A 1 276 ? -2.047 1.597 -16.704 1.00 89.12 276 THR A O 1
ATOM 2119 N N . PHE A 1 277 ? -0.800 3.108 -15.601 1.00 90.31 277 PHE A N 1
ATOM 2120 C CA . PHE A 1 277 ? -1.031 2.521 -14.282 1.00 90.31 277 PHE A CA 1
ATOM 2121 C C . PHE A 1 277 ? -2.175 3.256 -13.578 1.00 90.31 277 PHE A C 1
ATOM 2123 O O . PHE A 1 277 ? -2.094 4.466 -13.379 1.00 90.31 277 PHE A O 1
ATOM 2130 N N . TYR A 1 278 ? -3.208 2.513 -13.188 1.00 87.62 278 TYR A N 1
ATOM 2131 C CA . TYR A 1 278 ? -4.362 3.019 -12.428 1.00 87.62 278 TYR A CA 1
ATOM 2132 C C . TYR A 1 278 ? -4.734 2.114 -11.239 1.00 87.62 278 TYR A C 1
ATOM 2134 O O . TYR A 1 278 ? -5.700 2.355 -10.534 1.00 87.62 278 TYR A O 1
ATOM 2142 N N . SER A 1 279 ? -3.959 1.054 -10.988 1.00 89.56 279 SER A N 1
ATOM 2143 C CA . SER A 1 279 ? -4.049 0.270 -9.755 1.00 89.56 279 SER A CA 1
ATOM 2144 C C . SER A 1 279 ? -2.749 -0.481 -9.482 1.00 89.56 279 SER A C 1
ATOM 2146 O O . SER A 1 279 ? -1.955 -0.740 -10.394 1.00 89.56 279 SER A O 1
ATOM 2148 N N . GLU A 1 280 ? -2.534 -0.885 -8.230 1.00 90.19 280 GLU A N 1
ATOM 2149 C CA . GLU A 1 280 ? -1.383 -1.714 -7.857 1.00 90.19 280 GLU A CA 1
ATOM 2150 C C . GLU A 1 280 ? -1.394 -3.065 -8.584 1.00 90.19 280 GLU A C 1
ATOM 2152 O O . GLU A 1 280 ? -0.362 -3.519 -9.081 1.00 90.19 280 GLU A O 1
ATOM 2157 N N . GLN A 1 281 ? -2.572 -3.689 -8.707 1.00 87.56 281 GLN A N 1
ATOM 2158 C CA . GLN A 1 281 ? -2.757 -4.963 -9.403 1.00 87.56 281 GLN A CA 1
ATOM 2159 C C . GLN A 1 281 ? -2.365 -4.852 -10.874 1.00 87.56 281 GLN A C 1
ATOM 2161 O O . GLN A 1 281 ? -1.857 -5.813 -11.445 1.00 87.56 281 GLN A O 1
ATOM 2166 N N . ILE A 1 282 ? -2.553 -3.683 -11.485 1.00 89.94 282 ILE A N 1
ATOM 2167 C CA . ILE A 1 282 ? -2.181 -3.437 -12.878 1.00 89.94 282 ILE A CA 1
ATOM 2168 C C . ILE A 1 282 ? -0.690 -3.208 -13.028 1.00 89.94 282 ILE A C 1
ATOM 2170 O O . ILE A 1 282 ? -0.097 -3.745 -13.960 1.00 89.94 282 ILE A O 1
ATOM 2174 N N . VAL A 1 283 ? -0.059 -2.480 -12.103 1.00 93.94 283 VAL A N 1
ATOM 2175 C CA . VAL A 1 283 ? 1.406 -2.364 -12.073 1.00 93.94 283 VAL A CA 1
ATOM 2176 C C . VAL A 1 283 ? 2.032 -3.758 -11.986 1.00 93.94 283 VAL A C 1
ATOM 2178 O O . VAL A 1 283 ? 2.871 -4.108 -12.815 1.00 93.94 283 VAL A O 1
ATOM 2181 N N . ILE A 1 284 ? 1.591 -4.581 -11.028 1.00 93.88 284 ILE A N 1
ATOM 2182 C CA . ILE A 1 284 ? 2.097 -5.949 -10.867 1.00 93.88 284 ILE A CA 1
ATOM 2183 C C . ILE A 1 284 ? 1.727 -6.819 -12.070 1.00 93.88 284 ILE A C 1
ATOM 2185 O O . ILE A 1 284 ? 2.588 -7.526 -12.582 1.00 93.88 284 ILE A O 1
ATOM 2189 N N . GLY A 1 285 ? 0.498 -6.731 -12.578 1.00 92.12 285 GLY A N 1
ATOM 2190 C CA . GLY A 1 285 ? 0.035 -7.494 -13.738 1.00 92.12 285 GLY A CA 1
ATOM 2191 C C . GLY A 1 285 ? 0.814 -7.183 -15.017 1.00 92.12 285 GLY A C 1
ATOM 2192 O O . GLY A 1 285 ? 1.100 -8.085 -15.801 1.00 92.12 285 GLY A O 1
ATOM 2193 N N . TYR A 1 286 ? 1.227 -5.932 -15.211 1.00 94.25 286 TYR A N 1
ATOM 2194 C CA . TYR A 1 286 ? 2.083 -5.543 -16.328 1.00 94.25 286 TYR A CA 1
ATOM 2195 C C . TYR A 1 286 ? 3.524 -6.026 -16.192 1.00 94.25 286 TYR A C 1
ATOM 2197 O O . TYR A 1 286 ? 4.166 -6.309 -17.205 1.00 94.25 286 TYR A O 1
ATOM 2205 N N . LEU A 1 287 ? 4.031 -6.112 -14.963 1.00 95.62 287 LEU A N 1
ATOM 2206 C CA . LEU A 1 287 ? 5.358 -6.648 -14.674 1.00 95.62 287 LEU A CA 1
ATOM 2207 C C . LEU A 1 287 ? 5.373 -8.180 -14.669 1.00 95.62 287 LEU A C 1
ATOM 2209 O O . LEU A 1 287 ? 6.415 -8.772 -14.936 1.00 95.62 287 LEU A O 1
ATOM 2213 N N . ALA A 1 288 ? 4.242 -8.826 -14.400 1.00 95.81 288 ALA A N 1
ATOM 2214 C CA . ALA A 1 288 ? 4.132 -10.270 -14.306 1.00 95.81 288 ALA A CA 1
ATOM 2215 C C . ALA A 1 288 ? 4.599 -10.956 -15.595 1.00 95.81 288 ALA A C 1
ATOM 2217 O O . ALA A 1 288 ? 4.233 -10.582 -16.713 1.00 95.81 288 ALA A O 1
ATOM 2218 N N . ASN A 1 289 ? 5.416 -11.993 -15.424 1.00 96.31 289 ASN A N 1
ATOM 2219 C CA . ASN A 1 289 ? 6.061 -12.744 -16.502 1.00 96.31 289 ASN A CA 1
ATOM 2220 C C . ASN A 1 289 ? 6.968 -11.905 -17.421 1.00 96.31 289 ASN A C 1
ATOM 2222 O O . ASN A 1 289 ? 7.312 -12.360 -18.513 1.00 96.31 289 ASN A O 1
ATOM 2226 N N . GLN A 1 290 ? 7.387 -10.710 -16.995 1.00 97.06 290 GLN A N 1
ATOM 2227 C CA . GLN A 1 290 ? 8.358 -9.907 -17.730 1.00 97.06 290 GLN A CA 1
ATOM 2228 C C . GLN A 1 290 ? 9.787 -10.222 -17.296 1.00 97.06 290 GLN A C 1
ATOM 2230 O O . GLN A 1 290 ? 10.071 -10.579 -16.148 1.00 97.06 290 GLN A O 1
ATOM 2235 N N . SER A 1 291 ? 10.709 -10.056 -18.241 1.00 96.94 291 SER A N 1
ATOM 2236 C CA . SER A 1 291 ? 12.143 -10.110 -17.980 1.00 96.94 291 SER A CA 1
ATOM 2237 C C . SER A 1 291 ? 12.812 -8.829 -18.449 1.00 96.94 291 SER A C 1
ATOM 2239 O O . SER A 1 291 ? 12.442 -8.253 -19.471 1.00 96.94 291 SER A O 1
ATOM 2241 N N . PHE A 1 292 ? 13.803 -8.391 -17.689 1.00 97.31 292 PHE A N 1
ATOM 2242 C CA . PHE A 1 292 ? 14.533 -7.157 -17.894 1.00 97.31 292 PHE A CA 1
ATOM 2243 C C . PHE A 1 292 ? 16.030 -7.449 -17.888 1.00 97.31 292 PHE A C 1
ATOM 2245 O O . PHE A 1 292 ? 16.496 -8.376 -17.219 1.00 97.31 292 PHE A O 1
ATOM 2252 N N . ARG A 1 293 ? 16.800 -6.668 -18.644 1.00 97.56 293 ARG A N 1
ATOM 2253 C CA . ARG A 1 293 ? 18.258 -6.790 -18.709 1.00 97.56 293 ARG A CA 1
ATOM 2254 C C . ARG A 1 293 ? 18.916 -5.425 -18.582 1.00 97.56 293 ARG A C 1
ATOM 2256 O O . ARG A 1 293 ? 18.552 -4.505 -19.314 1.00 97.56 293 ARG A O 1
ATOM 2263 N N . ALA A 1 294 ? 19.893 -5.319 -17.693 1.00 96.69 294 ALA A N 1
ATOM 2264 C CA . ALA A 1 294 ? 20.784 -4.172 -17.616 1.00 96.69 294 ALA A CA 1
ATOM 2265 C C . ALA A 1 294 ? 21.932 -4.281 -18.638 1.00 96.69 294 ALA A C 1
ATOM 2267 O O . ALA A 1 294 ? 22.150 -5.322 -19.269 1.00 96.69 294 ALA A O 1
ATOM 2268 N N . SER A 1 295 ? 22.657 -3.180 -18.836 1.00 94.00 295 SER A N 1
ATOM 2269 C CA . SER A 1 295 ? 23.782 -3.092 -19.780 1.00 94.00 295 SER A CA 1
ATOM 2270 C C . SER A 1 295 ? 24.990 -3.942 -19.375 1.00 94.00 295 SER A C 1
ATOM 2272 O O . SER A 1 295 ? 25.719 -4.411 -20.247 1.00 94.00 295 SER A O 1
ATOM 2274 N N . ASP A 1 296 ? 25.182 -4.171 -18.078 1.00 94.06 296 ASP A N 1
ATOM 2275 C CA . ASP A 1 296 ? 26.227 -5.029 -17.504 1.00 94.06 296 ASP A CA 1
ATOM 2276 C C . ASP A 1 296 ? 25.928 -6.534 -17.642 1.00 94.06 296 ASP A C 1
ATOM 2278 O O . ASP A 1 296 ? 26.771 -7.377 -17.343 1.00 94.06 296 ASP A O 1
ATOM 2282 N N . GLY A 1 297 ? 24.745 -6.879 -18.154 1.00 95.38 297 GLY A N 1
ATOM 2283 C CA . GLY A 1 297 ? 24.302 -8.248 -18.362 1.00 95.38 297 GLY A CA 1
ATOM 2284 C C . GLY A 1 297 ? 23.402 -8.792 -17.259 1.00 95.38 297 GLY A C 1
ATOM 2285 O O . GLY A 1 297 ? 22.776 -9.824 -17.518 1.00 95.38 297 GLY A O 1
ATOM 2286 N N . LEU A 1 298 ? 23.271 -8.093 -16.124 1.00 95.56 298 LEU A N 1
ATOM 2287 C CA . LEU A 1 298 ? 22.411 -8.487 -15.013 1.00 95.56 298 LEU A CA 1
ATOM 2288 C C . LEU A 1 298 ? 20.959 -8.609 -15.485 1.00 95.56 298 LEU A C 1
ATOM 2290 O O . LEU A 1 298 ? 20.462 -7.803 -16.284 1.00 95.56 298 LEU A O 1
ATOM 2294 N N . THR A 1 299 ? 20.275 -9.650 -15.017 1.00 97.00 299 THR A N 1
ATOM 2295 C CA . THR A 1 299 ? 18.890 -9.925 -15.400 1.00 97.00 299 THR A CA 1
ATOM 2296 C C . THR A 1 299 ? 17.953 -9.794 -14.214 1.00 97.00 299 THR A C 1
ATOM 2298 O O . THR A 1 299 ? 18.281 -10.195 -13.103 1.00 97.00 299 THR A O 1
ATOM 2301 N N . MET A 1 300 ? 16.768 -9.247 -14.462 1.00 97.12 300 MET A N 1
ATOM 2302 C CA . MET A 1 300 ? 15.656 -9.266 -13.519 1.00 97.12 300 MET A CA 1
ATOM 2303 C C . MET A 1 300 ? 14.473 -9.975 -14.164 1.00 97.12 300 MET A C 1
ATOM 2305 O O . MET A 1 300 ? 14.205 -9.789 -15.350 1.00 97.12 300 MET A O 1
ATOM 2309 N N . ARG A 1 301 ? 13.748 -10.787 -13.404 1.00 97.62 301 ARG A N 1
ATOM 2310 C CA . ARG A 1 301 ? 12.522 -11.440 -13.866 1.00 97.62 301 ARG A CA 1
ATOM 2311 C C . ARG A 1 301 ? 11.462 -11.325 -12.792 1.00 97.62 301 ARG A C 1
ATOM 2313 O O . ARG A 1 301 ? 11.743 -11.602 -11.632 1.00 97.62 301 ARG A O 1
ATOM 2320 N N . VAL A 1 302 ? 10.254 -10.963 -13.192 1.00 96.88 302 VAL A N 1
ATOM 2321 C CA . VAL A 1 302 ? 9.079 -11.000 -12.322 1.00 96.88 302 VAL A CA 1
ATOM 2322 C C . VAL A 1 302 ? 8.206 -12.152 -12.800 1.00 96.88 302 VAL A C 1
ATOM 2324 O O . VAL A 1 302 ? 7.900 -12.237 -13.988 1.00 96.88 302 VAL A O 1
ATOM 2327 N N . ASP A 1 303 ? 7.869 -13.094 -11.923 1.00 96.94 303 ASP A N 1
ATOM 2328 C CA . ASP A 1 303 ? 6.987 -14.207 -12.291 1.00 96.94 303 ASP A CA 1
ATOM 2329 C C . ASP A 1 303 ? 5.497 -13.819 -12.240 1.00 96.94 303 ASP A C 1
ATOM 2331 O O . ASP A 1 303 ? 5.145 -12.661 -12.011 1.00 96.94 303 ASP A O 1
ATOM 2335 N N . GLY A 1 304 ? 4.612 -14.781 -12.514 1.00 93.06 304 GLY A N 1
ATOM 2336 C CA . GLY A 1 304 ? 3.162 -14.572 -12.494 1.00 93.06 304 GLY A CA 1
ATOM 2337 C C . GLY A 1 304 ? 2.590 -14.205 -11.120 1.00 93.06 304 GLY A C 1
ATOM 2338 O O . GLY A 1 304 ? 1.517 -13.614 -11.064 1.00 93.06 304 GLY A O 1
ATOM 2339 N N . ASP A 1 305 ? 3.318 -14.502 -10.041 1.00 92.94 305 ASP A N 1
ATOM 2340 C CA . ASP A 1 305 ? 2.904 -14.255 -8.657 1.00 92.94 305 ASP A CA 1
ATOM 2341 C C . ASP A 1 305 ? 3.507 -12.948 -8.099 1.00 92.94 305 ASP A C 1
ATOM 2343 O O . ASP A 1 305 ? 3.403 -12.668 -6.904 1.00 92.94 305 ASP A O 1
ATOM 2347 N N . GLY A 1 306 ? 4.179 -12.147 -8.938 1.00 94.00 306 GLY A N 1
ATOM 2348 C CA . GLY A 1 306 ? 4.824 -10.899 -8.523 1.00 94.00 306 GLY A CA 1
ATOM 2349 C C . GLY A 1 306 ? 6.141 -11.096 -7.763 1.00 94.00 306 GLY A C 1
ATOM 2350 O O . GLY A 1 306 ? 6.610 -10.174 -7.090 1.00 94.00 306 GLY A O 1
ATOM 2351 N N . ARG A 1 307 ? 6.761 -12.279 -7.847 1.00 95.69 307 ARG A N 1
ATOM 2352 C CA . ARG A 1 307 ? 8.070 -12.547 -7.239 1.00 95.69 307 ARG A CA 1
ATOM 2353 C C . ARG A 1 307 ? 9.187 -12.056 -8.143 1.00 95.69 307 ARG A C 1
ATOM 2355 O O . ARG A 1 307 ? 9.243 -12.405 -9.322 1.00 95.69 307 ARG A O 1
ATOM 2362 N N . LEU A 1 308 ? 10.098 -11.282 -7.568 1.00 96.44 308 LEU A N 1
ATOM 2363 C CA . LEU A 1 308 ? 11.289 -10.776 -8.228 1.00 96.44 308 LEU A CA 1
ATOM 2364 C C . LEU A 1 308 ? 12.439 -11.779 -8.099 1.00 96.44 308 LEU A C 1
ATOM 2366 O O . LEU A 1 308 ? 12.779 -12.228 -7.002 1.00 96.44 308 LEU A O 1
ATOM 2370 N N . TYR A 1 309 ? 13.074 -12.059 -9.230 1.00 96.38 309 TYR A N 1
ATOM 2371 C CA . TYR A 1 309 ? 14.316 -12.806 -9.342 1.00 96.38 309 TYR A CA 1
ATOM 2372 C C . TYR A 1 309 ? 15.394 -11.908 -9.946 1.00 96.38 309 TYR A C 1
ATOM 2374 O O . TYR A 1 309 ? 15.137 -11.249 -10.955 1.00 96.38 309 TYR A O 1
ATOM 2382 N N . VAL A 1 310 ? 16.589 -11.908 -9.363 1.00 95.38 310 VAL A N 1
ATOM 2383 C CA . VAL A 1 310 ? 17.772 -11.187 -9.849 1.00 95.38 310 VAL A CA 1
ATOM 2384 C C . VAL A 1 310 ? 18.830 -12.229 -10.189 1.00 95.38 310 VAL A C 1
ATOM 2386 O O . VAL A 1 310 ? 19.177 -13.050 -9.354 1.00 95.38 310 VAL A O 1
ATOM 2389 N N . ASP A 1 311 ? 19.271 -12.252 -11.443 1.00 95.50 311 ASP A N 1
ATOM 2390 C CA . ASP A 1 311 ? 20.188 -13.258 -12.002 1.00 95.50 311 ASP A CA 1
ATOM 2391 C C . ASP A 1 311 ? 19.773 -14.726 -11.768 1.00 95.50 311 ASP A C 1
ATOM 2393 O O . ASP A 1 311 ? 20.590 -15.636 -11.687 1.00 95.50 311 ASP A O 1
ATOM 2397 N N . GLY A 1 312 ? 18.461 -14.964 -11.678 1.00 95.31 312 GLY A N 1
ATOM 2398 C CA . GLY A 1 312 ? 17.878 -16.282 -11.411 1.00 95.31 312 GLY A CA 1
ATOM 2399 C C . GLY A 1 312 ? 17.622 -16.576 -9.932 1.00 95.31 312 GLY A C 1
ATOM 2400 O O . GLY A 1 312 ? 16.809 -17.453 -9.636 1.00 95.31 312 GLY A O 1
ATOM 2401 N N . ASP A 1 313 ? 18.207 -15.803 -9.020 1.00 95.56 313 ASP A N 1
ATOM 2402 C CA . ASP A 1 313 ? 18.032 -15.963 -7.581 1.00 95.56 313 ASP A CA 1
ATOM 2403 C C . ASP A 1 313 ? 16.839 -15.158 -7.060 1.00 95.56 313 ASP A C 1
ATOM 2405 O O . ASP A 1 313 ? 16.539 -14.058 -7.522 1.00 95.56 313 ASP A O 1
ATOM 2409 N N . TYR A 1 314 ? 16.125 -15.709 -6.079 1.00 95.19 314 TYR A N 1
ATOM 2410 C CA . TYR A 1 314 ? 14.936 -15.073 -5.510 1.00 95.19 314 TYR A CA 1
ATOM 2411 C C . TYR A 1 314 ? 15.303 -13.853 -4.646 1.00 95.19 314 TYR A C 1
ATOM 2413 O O . TYR A 1 314 ? 15.989 -13.976 -3.626 1.00 95.19 314 TYR A O 1
ATOM 2421 N N . ALA A 1 315 ? 14.795 -12.679 -5.029 1.00 94.12 315 ALA A N 1
ATOM 2422 C CA . ALA A 1 315 ? 15.047 -11.410 -4.349 1.00 94.12 315 ALA A CA 1
ATOM 2423 C C . ALA A 1 315 ? 13.915 -10.986 -3.401 1.00 94.12 315 ALA A C 1
ATOM 2425 O O . ALA A 1 315 ? 14.180 -10.335 -2.392 1.00 94.12 315 ALA A O 1
ATOM 2426 N N . GLY A 1 316 ? 12.669 -11.379 -3.675 1.00 94.38 316 GLY A N 1
ATOM 2427 C CA . GLY A 1 316 ? 11.529 -11.062 -2.814 1.00 94.38 316 GLY A CA 1
ATOM 2428 C C . GLY A 1 316 ? 10.209 -10.960 -3.569 1.00 94.38 316 GLY A C 1
ATOM 2429 O O . GLY A 1 316 ? 10.153 -11.168 -4.779 1.00 94.38 316 GLY A O 1
ATOM 2430 N N . VAL A 1 317 ? 9.141 -10.609 -2.856 1.00 94.75 317 VAL A N 1
ATOM 2431 C CA . VAL A 1 317 ? 7.849 -10.257 -3.469 1.00 94.75 317 VAL A CA 1
ATOM 2432 C C . VAL A 1 317 ? 7.826 -8.755 -3.735 1.00 94.75 317 VAL A C 1
ATOM 2434 O O . VAL A 1 317 ? 8.252 -7.976 -2.881 1.00 94.75 317 VAL A O 1
ATOM 2437 N N . LEU A 1 318 ? 7.349 -8.346 -4.912 1.00 96.25 318 LEU A N 1
ATOM 2438 C CA . LEU A 1 318 ? 7.143 -6.935 -5.218 1.00 96.25 318 LEU A CA 1
ATOM 2439 C C . LEU A 1 318 ? 5.925 -6.388 -4.474 1.00 96.25 318 LEU A C 1
ATOM 2441 O O . LEU A 1 318 ? 4.876 -7.020 -4.393 1.00 96.25 318 LEU A O 1
ATOM 2445 N N . SER A 1 319 ? 6.052 -5.173 -3.962 1.00 94.25 319 SER A N 1
ATOM 2446 C CA . SER A 1 319 ? 4.945 -4.391 -3.419 1.00 94.25 319 SER A CA 1
ATOM 2447 C C . SER A 1 319 ? 4.994 -2.994 -4.014 1.00 94.25 319 SER A C 1
ATOM 2449 O O . SER A 1 319 ? 6.060 -2.376 -4.074 1.00 94.25 319 SER A O 1
ATOM 2451 N N . VAL A 1 320 ? 3.851 -2.500 -4.477 1.00 95.56 320 VAL A N 1
ATOM 2452 C CA . VAL A 1 320 ? 3.736 -1.146 -5.018 1.00 95.56 320 VAL A CA 1
ATOM 2453 C C . VAL A 1 320 ? 3.647 -0.184 -3.836 1.00 95.56 320 VAL A C 1
ATOM 2455 O O . VAL A 1 320 ? 2.840 -0.379 -2.940 1.00 95.56 320 VAL A O 1
ATOM 2458 N N . LEU A 1 321 ? 4.529 0.814 -3.785 1.00 89.88 321 LEU A N 1
ATOM 2459 C CA . LEU A 1 321 ? 4.499 1.848 -2.743 1.00 89.88 321 LEU A CA 1
ATOM 2460 C C . LEU A 1 321 ? 3.679 3.061 -3.180 1.00 89.88 321 LEU A C 1
ATOM 2462 O O . LEU A 1 321 ? 3.012 3.685 -2.366 1.00 89.88 321 LEU A O 1
ATOM 2466 N N . ARG A 1 322 ? 3.801 3.433 -4.456 1.00 91.12 322 ARG A N 1
ATOM 2467 C CA . ARG A 1 322 ? 3.051 4.518 -5.100 1.00 91.12 322 ARG A CA 1
ATOM 2468 C C . ARG A 1 322 ? 3.141 4.377 -6.609 1.00 91.12 322 ARG A C 1
ATOM 2470 O O . ARG A 1 322 ? 4.135 3.852 -7.116 1.00 91.12 322 ARG A O 1
ATOM 2477 N N . TYR A 1 323 ? 2.161 4.903 -7.324 1.00 94.75 323 TYR A N 1
ATOM 2478 C CA . TYR A 1 323 ? 2.168 4.963 -8.779 1.00 94.75 323 TYR A CA 1
ATOM 2479 C C . TYR A 1 323 ? 1.463 6.227 -9.274 1.00 94.75 323 TYR A C 1
ATOM 2481 O O . TYR A 1 323 ? 0.752 6.897 -8.534 1.00 94.75 323 TYR A O 1
ATOM 2489 N N . ASN A 1 324 ? 1.719 6.565 -10.528 1.00 90.94 324 ASN A N 1
ATOM 2490 C CA . ASN A 1 324 ? 0.944 7.491 -11.344 1.00 90.94 324 ASN A CA 1
ATOM 2491 C C . ASN A 1 324 ? 0.746 6.844 -12.719 1.00 90.94 324 ASN A C 1
ATOM 2493 O O . ASN A 1 324 ? 1.235 5.741 -12.950 1.00 90.94 324 ASN A O 1
ATOM 2497 N N . SER A 1 325 ? 0.118 7.544 -13.661 1.00 89.88 325 SER A N 1
ATOM 2498 C CA . SER A 1 325 ? -0.200 6.999 -14.985 1.00 89.88 325 SER A CA 1
ATOM 2499 C C . SER A 1 325 ? 0.990 6.407 -15.757 1.00 89.88 325 SER A C 1
ATOM 2501 O O . SER A 1 325 ? 0.766 5.540 -16.594 1.00 89.88 325 SER A O 1
ATOM 2503 N N . THR A 1 326 ? 2.239 6.809 -15.490 1.00 92.75 326 THR A N 1
ATOM 2504 C CA . THR A 1 326 ? 3.421 6.403 -16.285 1.00 92.75 326 THR A CA 1
ATOM 2505 C C . THR A 1 326 ? 4.582 5.823 -15.480 1.00 92.75 326 THR A C 1
ATOM 2507 O O . THR A 1 326 ? 5.544 5.315 -16.061 1.00 92.75 326 THR A O 1
ATOM 2510 N N . SER A 1 327 ? 4.534 5.872 -14.150 1.00 92.62 327 SER A N 1
ATOM 2511 C CA . SER A 1 327 ? 5.593 5.335 -13.296 1.00 92.62 327 SER A CA 1
ATOM 2512 C C . SER A 1 327 ? 5.065 4.781 -11.981 1.00 92.62 327 SER A C 1
ATOM 2514 O O . SER A 1 327 ? 4.063 5.254 -11.452 1.00 92.62 327 SER A O 1
ATOM 2516 N N . ALA A 1 328 ? 5.768 3.795 -11.428 1.00 95.06 328 ALA A N 1
ATOM 2517 C CA . ALA A 1 328 ? 5.505 3.285 -10.087 1.00 95.06 328 ALA A CA 1
ATOM 2518 C C . ALA A 1 328 ? 6.804 3.087 -9.305 1.00 95.06 328 ALA A C 1
ATOM 2520 O O . ALA A 1 328 ? 7.835 2.714 -9.863 1.00 95.06 328 ALA A O 1
ATOM 2521 N N . LEU A 1 329 ? 6.751 3.332 -7.999 1.00 95.50 329 LEU A N 1
ATOM 2522 C CA . LEU A 1 329 ? 7.808 2.986 -7.060 1.00 95.50 329 LEU A CA 1
ATOM 2523 C C . LEU A 1 329 ? 7.443 1.660 -6.399 1.00 95.50 329 LEU A C 1
ATOM 2525 O O . LEU A 1 329 ? 6.391 1.531 -5.777 1.00 95.50 329 LEU A O 1
ATOM 2529 N N . LEU A 1 330 ? 8.338 0.694 -6.514 1.00 96.62 330 LEU A N 1
ATOM 2530 C CA . LEU A 1 330 ? 8.206 -0.656 -5.999 1.00 96.62 330 LEU A CA 1
ATOM 2531 C C . LEU A 1 330 ? 9.180 -0.856 -4.842 1.00 96.62 330 LEU A C 1
ATOM 2533 O O . LEU A 1 330 ? 10.277 -0.292 -4.831 1.00 96.62 330 LEU A O 1
ATOM 2537 N N . ARG A 1 331 ? 8.801 -1.714 -3.904 1.00 95.50 331 ARG A N 1
ATOM 2538 C CA . ARG A 1 331 ? 9.682 -2.318 -2.905 1.00 95.50 331 ARG A CA 1
ATOM 2539 C C . ARG A 1 331 ? 9.765 -3.813 -3.176 1.00 95.50 331 ARG A C 1
ATOM 2541 O O . ARG A 1 331 ? 8.763 -4.421 -3.539 1.00 95.50 331 ARG A O 1
ATOM 2548 N N . TYR A 1 332 ? 10.934 -4.397 -2.970 1.00 94.06 332 TYR A N 1
ATOM 2549 C CA . TYR A 1 332 ? 11.096 -5.841 -2.832 1.00 94.06 332 TYR A CA 1
ATOM 2550 C C . TYR A 1 332 ? 11.791 -6.137 -1.505 1.00 94.06 332 TYR A C 1
ATOM 2552 O O . TYR A 1 332 ? 12.537 -5.304 -0.989 1.00 94.06 332 TYR A O 1
ATOM 2560 N N . GLY A 1 333 ? 11.520 -7.302 -0.927 1.00 86.88 333 GLY A N 1
ATOM 2561 C CA . GLY A 1 333 ? 12.121 -7.710 0.338 1.00 86.88 333 GLY A CA 1
ATOM 2562 C C . GLY A 1 333 ? 11.858 -9.172 0.676 1.00 86.88 333 GLY A C 1
ATOM 2563 O O . GLY A 1 333 ? 10.954 -9.800 0.118 1.00 86.88 333 GLY A O 1
ATOM 2564 N N . GLY A 1 334 ? 12.658 -9.710 1.601 1.00 78.94 334 GLY A N 1
ATOM 2565 C CA . GLY A 1 334 ? 12.508 -11.069 2.136 1.00 78.94 334 GLY A CA 1
ATOM 2566 C C . GLY A 1 334 ? 13.348 -12.157 1.451 1.00 78.94 334 GLY A C 1
ATOM 2567 O O . GLY A 1 334 ? 13.198 -13.326 1.803 1.00 78.94 334 GLY A O 1
ATOM 2568 N N . GLY A 1 335 ? 14.214 -11.805 0.493 1.00 74.19 335 GLY A N 1
ATOM 2569 C CA . GLY A 1 335 ? 15.162 -12.718 -0.162 1.00 74.19 335 GLY A CA 1
ATOM 2570 C C . GLY A 1 335 ? 16.622 -12.524 0.273 1.00 74.19 335 GLY A C 1
ATOM 2571 O O . GLY A 1 335 ? 16.926 -11.733 1.165 1.00 74.19 335 GLY A O 1
ATOM 2572 N N . MET A 1 336 ? 17.551 -13.227 -0.389 1.00 79.69 336 MET A N 1
ATOM 2573 C CA . MET A 1 336 ? 18.999 -13.154 -0.096 1.00 79.69 336 MET A CA 1
ATOM 2574 C C . MET A 1 336 ? 19.619 -11.773 -0.373 1.00 79.69 336 MET A C 1
ATOM 2576 O O . MET A 1 336 ? 20.683 -11.462 0.156 1.00 79.69 336 MET A O 1
ATOM 2580 N N . TYR A 1 337 ? 18.937 -10.942 -1.164 1.00 82.69 337 TYR A N 1
ATOM 2581 C CA . TYR A 1 337 ? 19.365 -9.590 -1.539 1.00 82.69 337 TYR A CA 1
ATOM 2582 C C . TYR A 1 337 ? 18.905 -8.503 -0.554 1.00 82.69 337 TYR A C 1
ATOM 2584 O O . TYR A 1 337 ? 19.192 -7.328 -0.761 1.00 82.69 337 TYR A O 1
ATOM 2592 N N . GLY A 1 338 ? 18.212 -8.878 0.527 1.00 87.81 338 GLY A N 1
ATOM 2593 C CA . GLY A 1 338 ? 17.675 -7.926 1.495 1.00 87.81 338 GLY A CA 1
ATOM 2594 C C . GLY A 1 338 ? 16.444 -7.188 0.971 1.00 87.81 338 GLY A C 1
ATOM 2595 O O . GLY A 1 338 ? 15.661 -7.731 0.191 1.00 87.81 338 GLY A O 1
ATOM 2596 N N . GLU A 1 339 ? 16.243 -5.967 1.457 1.00 90.25 339 GLU A N 1
ATOM 2597 C CA . GLU A 1 339 ? 15.173 -5.089 0.991 1.00 90.25 339 GLU A CA 1
ATOM 2598 C C . GLU A 1 339 ? 15.725 -4.022 0.049 1.00 90.25 339 GLU A C 1
ATOM 2600 O O . GLU A 1 339 ? 16.763 -3.421 0.322 1.00 90.25 339 GLU A O 1
ATOM 2605 N N . GLY A 1 340 ? 14.997 -3.745 -1.029 1.00 93.25 340 GLY A N 1
ATOM 2606 C CA . GLY A 1 340 ? 15.369 -2.734 -2.009 1.00 93.25 340 GLY A CA 1
ATOM 2607 C C . GLY A 1 340 ? 14.161 -2.046 -2.630 1.00 93.25 340 GLY A C 1
ATOM 2608 O O . GLY A 1 340 ? 13.004 -2.395 -2.373 1.00 93.25 340 GLY A O 1
ATOM 2609 N N . LYS A 1 341 ? 14.435 -1.023 -3.441 1.00 95.88 341 LYS A N 1
ATOM 2610 C CA . LYS A 1 341 ? 13.421 -0.263 -4.181 1.00 95.88 341 LYS A CA 1
ATOM 2611 C C . LYS A 1 341 ? 13.714 -0.322 -5.674 1.00 95.88 341 LYS A C 1
ATOM 2613 O O . LYS A 1 341 ? 14.865 -0.417 -6.069 1.00 95.88 341 LYS A O 1
ATOM 2618 N N . LEU A 1 342 ? 12.676 -0.233 -6.496 1.00 95.94 342 LEU A N 1
ATOM 2619 C CA . LEU A 1 342 ? 12.782 -0.117 -7.952 1.00 95.94 342 LEU A CA 1
ATOM 2620 C C . LEU A 1 342 ? 11.780 0.922 -8.437 1.00 95.94 342 LEU A C 1
ATOM 2622 O O . LEU A 1 342 ? 10.684 1.022 -7.899 1.00 95.94 342 LEU A O 1
ATOM 2626 N N . THR A 1 343 ? 12.125 1.686 -9.463 1.00 96.19 343 THR A N 1
ATOM 2627 C CA . THR A 1 343 ? 11.159 2.528 -10.177 1.00 96.19 343 THR A CA 1
ATOM 2628 C C . THR A 1 343 ? 10.839 1.873 -11.508 1.00 96.19 343 THR A C 1
ATOM 2630 O O . THR A 1 343 ? 11.754 1.636 -12.289 1.00 96.19 343 THR A O 1
ATOM 2633 N N . VAL A 1 344 ? 9.568 1.596 -11.785 1.00 96.50 344 VAL A N 1
ATOM 2634 C CA . VAL A 1 344 ? 9.113 1.242 -13.134 1.00 96.50 344 VAL A CA 1
ATOM 2635 C C . VAL A 1 344 ? 8.680 2.505 -13.867 1.00 96.50 344 VAL A C 1
ATOM 2637 O O . VAL A 1 344 ? 8.026 3.368 -13.282 1.00 96.50 344 VAL A O 1
ATOM 2640 N N . GLN A 1 345 ? 9.050 2.619 -15.138 1.00 94.88 345 GLN A N 1
ATOM 2641 C CA . GLN A 1 345 ? 8.621 3.688 -16.036 1.00 94.88 345 GLN A CA 1
ATOM 2642 C C . GLN A 1 345 ? 8.131 3.097 -17.355 1.00 94.88 345 GLN A C 1
ATOM 2644 O O . GLN A 1 345 ? 8.729 2.155 -17.882 1.00 94.88 345 GLN A O 1
ATOM 2649 N N . ILE A 1 346 ? 7.052 3.664 -17.886 1.00 93.19 346 ILE A N 1
ATOM 2650 C CA . ILE A 1 346 ? 6.540 3.364 -19.222 1.00 93.19 346 ILE A CA 1
ATOM 2651 C C . ILE A 1 346 ? 7.297 4.249 -20.213 1.00 93.19 346 ILE A C 1
ATOM 2653 O O . ILE A 1 346 ? 7.216 5.474 -20.148 1.00 93.19 346 ILE A O 1
ATOM 2657 N N . VAL A 1 347 ? 8.061 3.634 -21.116 1.00 91.88 347 VAL A N 1
ATOM 2658 C CA . VAL A 1 347 ? 8.845 4.327 -22.145 1.00 91.88 347 VAL A CA 1
ATOM 2659 C C . VAL A 1 347 ? 8.431 3.787 -23.508 1.00 91.88 347 VAL A C 1
ATOM 2661 O O . VAL A 1 347 ? 8.912 2.746 -23.957 1.00 91.88 347 VAL A O 1
ATOM 2664 N N . GLY A 1 348 ? 7.506 4.498 -24.155 1.00 90.94 348 GLY A N 1
ATOM 2665 C CA . GLY A 1 348 ? 6.836 4.016 -25.361 1.00 90.94 348 GLY A CA 1
ATOM 2666 C C . GLY A 1 348 ? 5.906 2.846 -25.040 1.00 90.94 348 GLY A C 1
ATOM 2667 O O . GLY A 1 348 ? 5.053 2.946 -24.163 1.00 90.94 348 GLY A O 1
ATOM 2668 N N . ASP A 1 349 ? 6.083 1.729 -25.737 1.00 89.38 349 ASP A N 1
ATOM 2669 C CA . ASP A 1 349 ? 5.342 0.479 -25.540 1.00 89.38 349 ASP A CA 1
ATOM 2670 C C . ASP A 1 349 ? 6.010 -0.481 -24.538 1.00 89.38 349 ASP A C 1
ATOM 2672 O O . ASP A 1 349 ? 5.486 -1.568 -24.272 1.00 89.38 349 ASP A O 1
ATOM 2676 N N . LYS A 1 350 ? 7.159 -0.083 -23.977 1.00 91.75 350 LYS A N 1
ATOM 2677 C CA . LYS A 1 350 ? 7.994 -0.912 -23.105 1.00 91.75 350 LYS A CA 1
ATOM 2678 C C . LYS A 1 350 ? 8.075 -0.379 -21.687 1.00 91.75 350 LYS A C 1
ATOM 2680 O O . LYS A 1 350 ? 7.899 0.809 -21.422 1.00 91.75 350 LYS A O 1
ATOM 2685 N N . PHE A 1 351 ? 8.433 -1.274 -20.777 1.00 93.75 351 PHE A N 1
ATOM 2686 C CA . PHE A 1 351 ? 8.773 -0.931 -19.405 1.00 93.75 351 PHE A CA 1
ATOM 2687 C C . PHE A 1 351 ? 10.287 -0.843 -19.208 1.00 93.75 351 PHE A C 1
ATOM 2689 O O . PHE A 1 351 ? 11.066 -1.619 -19.770 1.00 93.75 351 PHE A O 1
ATOM 2696 N N . GLN A 1 352 ? 10.698 0.085 -18.355 1.00 95.75 352 GLN A N 1
ATOM 2697 C CA . GLN A 1 352 ? 12.051 0.163 -17.820 1.00 95.75 352 GLN A CA 1
ATOM 2698 C C . GLN A 1 352 ? 11.981 0.067 -16.302 1.00 95.75 352 GLN A C 1
ATOM 2700 O O . GLN A 1 352 ? 11.144 0.724 -15.685 1.00 95.75 352 GLN A O 1
ATOM 2705 N N . LEU A 1 353 ? 12.856 -0.739 -15.706 1.00 96.25 353 LEU A N 1
ATOM 2706 C CA . LEU A 1 353 ? 13.090 -0.720 -14.266 1.00 96.25 353 LEU A CA 1
ATOM 2707 C C . LEU A 1 353 ? 14.361 0.071 -13.991 1.00 96.25 353 LEU A C 1
ATOM 2709 O O . LEU A 1 353 ? 15.353 -0.083 -14.696 1.00 96.25 353 LEU A O 1
ATOM 2713 N N . LYS A 1 354 ? 14.349 0.898 -12.955 1.00 96.50 354 LYS A N 1
ATOM 2714 C CA . LYS A 1 354 ? 15.512 1.646 -12.495 1.00 96.50 354 LYS A CA 1
ATOM 2715 C C . LYS A 1 354 ? 15.736 1.382 -11.017 1.00 96.50 354 LYS A C 1
ATOM 2717 O O . LYS A 1 354 ? 14.828 1.607 -10.216 1.00 96.50 354 LYS A O 1
ATOM 2722 N N . ASP A 1 355 ? 16.935 0.946 -10.660 1.00 94.62 355 ASP A N 1
ATOM 2723 C CA . ASP A 1 355 ? 17.354 0.882 -9.265 1.00 94.62 355 ASP A CA 1
ATOM 2724 C C . ASP A 1 355 ? 17.763 2.297 -8.811 1.00 94.62 355 ASP A C 1
ATOM 2726 O O . ASP A 1 355 ? 18.645 2.918 -9.411 1.00 94.62 355 ASP A O 1
ATOM 2730 N N . PRO A 1 356 ? 17.080 2.886 -7.814 1.00 89.19 356 PRO A N 1
ATOM 2731 C CA . PRO A 1 356 ? 17.392 4.226 -7.335 1.00 89.19 356 PRO A CA 1
ATOM 2732 C C . PRO A 1 356 ? 18.699 4.288 -6.531 1.00 89.19 356 PRO A C 1
ATOM 2734 O O . PRO A 1 356 ? 19.186 5.389 -6.289 1.00 89.19 356 PRO A O 1
ATOM 2737 N N . THR A 1 357 ? 19.243 3.148 -6.098 1.00 89.88 357 THR A N 1
ATOM 2738 C CA . THR A 1 357 ? 20.432 3.070 -5.238 1.00 89.88 357 THR A CA 1
ATOM 2739 C C . THR A 1 357 ? 21.705 3.345 -6.030 1.00 89.88 357 THR A C 1
ATOM 2741 O O . THR A 1 357 ? 22.552 4.120 -5.590 1.00 89.88 357 THR A O 1
ATOM 2744 N N . ASP A 1 358 ? 21.827 2.733 -7.207 1.00 93.56 358 ASP A N 1
ATOM 2745 C CA . ASP A 1 358 ? 23.007 2.822 -8.074 1.00 93.56 358 ASP A CA 1
ATOM 2746 C C . ASP A 1 358 ? 22.707 3.457 -9.448 1.00 93.56 358 ASP A C 1
ATOM 2748 O O . ASP A 1 358 ? 23.623 3.803 -10.192 1.00 93.56 358 ASP A O 1
ATOM 2752 N N . GLY A 1 359 ? 21.428 3.667 -9.776 1.00 94.31 359 GLY A N 1
ATOM 2753 C CA . GLY A 1 359 ? 20.985 4.236 -11.043 1.00 94.31 359 GLY A CA 1
ATOM 2754 C C . GLY A 1 359 ? 20.916 3.234 -12.196 1.00 94.31 359 GLY A C 1
ATOM 2755 O O . GLY A 1 359 ? 20.632 3.661 -13.319 1.00 94.31 359 GLY A O 1
ATOM 2756 N N . THR A 1 360 ? 21.143 1.941 -11.949 1.00 94.06 360 THR A N 1
ATOM 2757 C CA . THR A 1 360 ? 21.115 0.890 -12.969 1.00 94.06 360 THR A CA 1
ATOM 2758 C C . THR A 1 360 ? 19.735 0.810 -13.620 1.00 94.06 360 THR A C 1
ATOM 2760 O O . THR A 1 360 ? 18.707 0.781 -12.942 1.00 94.06 360 THR A O 1
ATOM 2763 N N . VAL A 1 361 ? 19.708 0.784 -14.957 1.00 96.31 361 VAL A N 1
ATOM 2764 C CA . VAL A 1 361 ? 18.479 0.702 -15.760 1.00 96.31 361 VAL A CA 1
ATOM 2765 C C . VAL A 1 361 ? 18.394 -0.662 -16.431 1.00 96.31 361 VAL A C 1
ATOM 2767 O O . VAL A 1 361 ? 19.296 -1.063 -17.168 1.00 96.31 361 VAL A O 1
ATOM 2770 N N . TYR A 1 362 ? 17.279 -1.347 -16.210 1.00 96.56 362 TYR A N 1
ATOM 2771 C CA . TYR A 1 362 ? 16.944 -2.629 -16.803 1.00 96.56 362 TYR A CA 1
ATOM 2772 C C . TYR A 1 362 ? 15.857 -2.429 -17.855 1.00 96.56 362 TYR A C 1
ATOM 2774 O O . TYR A 1 362 ? 14.757 -1.950 -17.569 1.00 96.56 362 TYR A O 1
ATOM 2782 N N . TYR A 1 363 ? 16.160 -2.832 -19.082 1.00 96.19 363 TYR A N 1
ATOM 2783 C CA . TYR A 1 363 ? 15.249 -2.725 -20.216 1.00 96.19 363 TYR A CA 1
ATOM 2784 C C . TYR A 1 363 ? 14.478 -4.029 -20.387 1.00 96.19 363 TYR A C 1
ATOM 2786 O O . TYR A 1 363 ? 15.079 -5.104 -20.321 1.00 96.19 363 TYR A O 1
ATOM 2794 N N . GLN A 1 364 ? 13.168 -3.940 -20.620 1.00 95.69 364 GLN A N 1
ATOM 2795 C CA . GLN A 1 364 ? 12.337 -5.097 -20.954 1.00 95.69 364 GLN A CA 1
ATOM 2796 C C . GLN A 1 364 ? 12.896 -5.822 -22.190 1.00 95.69 364 GLN A C 1
ATOM 2798 O O . GLN A 1 364 ? 13.199 -5.180 -23.203 1.00 95.69 364 GLN A O 1
ATOM 2803 N N . ARG A 1 365 ? 13.069 -7.144 -22.076 1.00 90.94 365 ARG A N 1
ATOM 2804 C CA . ARG A 1 365 ? 13.560 -8.005 -23.161 1.00 90.94 365 ARG A CA 1
ATOM 2805 C C . ARG A 1 365 ? 12.494 -8.321 -24.194 1.00 90.94 365 ARG A C 1
ATOM 2807 O O . ARG A 1 365 ? 11.336 -8.557 -23.789 1.00 90.94 365 ARG A O 1
#

Sequence (365 aa):
MKCPNGHEVTDNVKYCPTCGAEIVSGNKFCTKCGSERMGAEKFCPNCGTPFDAEYGINHLFNDEKDSSIKKYLPYIIGTVVLLGIIGVFASRSLYGSDNSKSVVADSMAVNNNAQKVESDAVISDYDEGMIYQGEYVFDAVLTDATLEKKNSTFTIKIDGNKVSVPMDEGKVMSGHIYSDDLGIDVVYDYGNDLHFVRMSIKPNDKEGKEWVGEYAFTGMRFDAVLKLKEVKHKGEAVKVTEERTADDSSETVIDDNSDNSSSTYNSSNTSSSSRTFYSEQIVIGYLANQSFRASDGLTMRVDGDGRLYVDGDYAGVLSVLRYNSTSALLRYGGGMYGEGKLTVQIVGDKFQLKDPTDGTVYYQR

pLDDT: mean 70.27, std 20.61, range [24.73, 97.62]